Protein AF-A0A969F234-F1 (afdb_monomer_lite)

Sequence (218 aa):
MDAFNLRWPGGDATLHTDGVRCRITWRAQNGMGGAIENSDLAKRRVAGGLDFAPSLPDELRERGYAELAAEVERIAGTLPKPATVAQASSPARQIDAWLAQLSGDKTFEACGTRRALKWHQGKTWPESLSLKPPGKTGEHEWVVKVAGDTTRYFAAADFAGVCACLASLSEYSTPNFFDAFFDGAKAFRQKEVAAARDAWTEIRPGAEGQNPGSSPGR

Secondary structure (DSSP, 8-state):
-EEEE---TTEEEEEEESSS-EEEEEEETTS--EEE--HHHHHHHHHTTTTT-TTHHHHHHHTT-HHHHHHHHHHHHHS----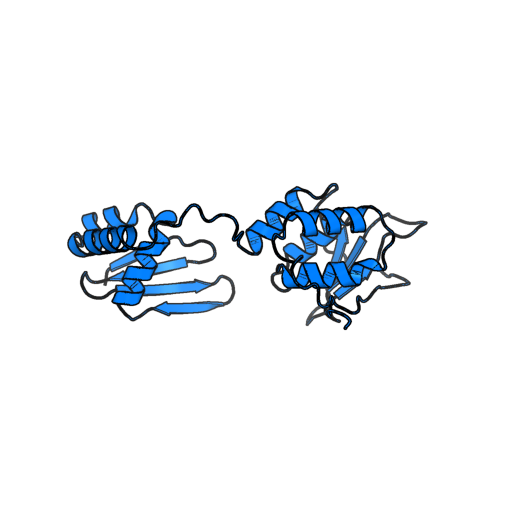---S---HHHHHHHHHHH--S----EEES----S--B--SSS-TTEEEEPPPSSS---EEEEE-SSS-EEEEESSHHHHHHHHHHSTTT-SHHHHHHHHHHHTT---HHHHHHHHHHHHT-TTS-----------

Structure (mmCIF, N/CA/C/O backbone):
data_AF-A0A969F234-F1
#
_entry.id   AF-A0A969F234-F1
#
loop_
_atom_site.group_PDB
_atom_site.id
_atom_site.type_symbol
_atom_site.label_atom_id
_atom_site.label_alt_id
_atom_site.label_comp_id
_atom_site.label_asym_id
_atom_site.label_entity_id
_atom_site.label_seq_id
_atom_site.pdbx_PDB_ins_code
_atom_site.Cartn_x
_atom_site.Cartn_y
_atom_site.Cartn_z
_atom_site.occupancy
_atom_site.B_iso_or_equiv
_atom_site.auth_seq_id
_atom_site.auth_comp_id
_atom_site.auth_asym_id
_atom_site.auth_atom_id
_atom_site.pdbx_PDB_model_num
ATOM 1 N N . MET A 1 1 ? -23.745 -14.853 24.844 1.00 78.88 1 MET A N 1
ATOM 2 C CA . MET A 1 1 ? -23.050 -13.634 24.399 1.00 78.88 1 MET A CA 1
ATOM 3 C C . MET A 1 1 ? -23.552 -13.331 23.012 1.00 78.88 1 MET A C 1
ATOM 5 O O . MET A 1 1 ? -23.436 -14.192 22.146 1.00 78.88 1 MET A O 1
ATOM 9 N N . ASP A 1 2 ? -24.149 -12.162 22.850 1.00 90.56 2 ASP A N 1
ATOM 10 C CA . ASP A 1 2 ? -24.568 -11.628 21.564 1.00 90.56 2 ASP A CA 1
ATOM 11 C C . ASP A 1 2 ? -23.348 -11.146 20.784 1.00 90.56 2 ASP A C 1
ATOM 13 O O . ASP A 1 2 ? -22.334 -10.762 21.372 1.00 90.56 2 ASP A O 1
ATOM 17 N N . ALA A 1 3 ? -23.451 -11.195 19.458 1.00 91.75 3 ALA A N 1
ATOM 18 C CA . ALA A 1 3 ? -22.381 -10.847 18.540 1.00 91.75 3 ALA A CA 1
ATOM 19 C C . ALA A 1 3 ? -22.792 -9.659 17.664 1.00 91.75 3 ALA A C 1
ATOM 21 O O . ALA A 1 3 ? -23.840 -9.693 17.021 1.00 91.75 3 ALA A O 1
ATOM 22 N N . PHE A 1 4 ? -21.934 -8.644 17.604 1.00 90.12 4 PHE A N 1
ATOM 23 C CA . PHE A 1 4 ? -22.131 -7.420 16.834 1.00 90.12 4 PHE A CA 1
ATOM 24 C C . PHE A 1 4 ? -20.978 -7.245 15.853 1.00 90.12 4 PHE A C 1
ATOM 26 O O . PHE A 1 4 ? -19.807 -7.351 16.230 1.00 90.12 4 PHE A O 1
ATOM 33 N N . ASN A 1 5 ? -21.292 -6.992 14.585 1.00 87.00 5 ASN A N 1
ATOM 34 C CA . ASN A 1 5 ? -20.273 -6.783 13.564 1.00 87.00 5 ASN A CA 1
ATOM 35 C C . ASN A 1 5 ? -19.758 -5.341 13.636 1.00 87.00 5 ASN A C 1
ATOM 37 O O . ASN A 1 5 ? -20.519 -4.394 13.471 1.00 87.00 5 ASN A O 1
ATOM 41 N N . LEU A 1 6 ? -18.454 -5.185 13.854 1.00 84.56 6 LEU A N 1
ATOM 42 C CA . LEU A 1 6 ? -17.804 -3.886 14.008 1.00 84.56 6 LEU A CA 1
ATOM 43 C C . LEU A 1 6 ? -17.375 -3.259 12.672 1.00 84.56 6 LEU A C 1
ATOM 45 O O . LEU A 1 6 ? -16.884 -2.134 12.675 1.00 84.56 6 LEU A O 1
ATOM 49 N N . ARG A 1 7 ? -17.527 -3.975 11.545 1.00 78.12 7 ARG A N 1
ATOM 50 C CA . ARG A 1 7 ? -17.268 -3.504 10.168 1.00 78.12 7 ARG A CA 1
ATOM 51 C C . ARG A 1 7 ? -15.951 -2.735 10.005 1.00 78.12 7 ARG A C 1
ATOM 53 O O . ARG A 1 7 ? -15.879 -1.728 9.302 1.00 78.12 7 ARG A O 1
ATOM 60 N N . TRP A 1 8 ? -14.898 -3.187 10.681 1.00 77.69 8 TRP A N 1
ATOM 61 C CA . TRP A 1 8 ? -13.608 -2.510 10.630 1.00 77.69 8 TRP A CA 1
ATOM 62 C C . TRP A 1 8 ? -12.975 -2.597 9.232 1.00 77.69 8 TRP A C 1
ATOM 64 O O . TRP A 1 8 ? -13.119 -3.605 8.538 1.00 77.69 8 TRP A O 1
ATOM 74 N N . PRO A 1 9 ? -12.237 -1.561 8.799 1.00 64.69 9 PRO A N 1
ATOM 75 C CA . PRO A 1 9 ? -11.550 -1.591 7.515 1.00 64.69 9 PRO A CA 1
ATOM 76 C C . PRO A 1 9 ? -10.477 -2.692 7.498 1.00 64.69 9 PRO A C 1
ATOM 78 O O . PRO A 1 9 ? -9.620 -2.745 8.379 1.00 64.69 9 PRO A O 1
ATOM 81 N N . GLY A 1 10 ? -10.506 -3.554 6.477 1.00 62.72 10 GLY A N 1
ATOM 82 C CA . GLY A 1 10 ? -9.480 -4.582 6.247 1.00 62.72 10 GLY A CA 1
ATOM 83 C C . GLY A 1 10 ? -9.685 -5.920 6.973 1.00 62.72 10 GLY A C 1
ATOM 84 O O . GLY A 1 10 ? -8.798 -6.774 6.915 1.00 62.72 10 GLY A O 1
ATOM 85 N N . GLY A 1 11 ? -10.827 -6.141 7.634 1.00 66.25 11 GLY A N 1
ATOM 86 C CA . GLY A 1 11 ? -11.151 -7.452 8.202 1.00 66.25 11 GLY A CA 1
ATOM 87 C C . GLY A 1 11 ? -12.495 -7.522 8.922 1.00 66.25 11 GLY A C 1
ATOM 88 O O . GLY A 1 11 ? -13.052 -6.511 9.342 1.00 66.25 11 GLY A O 1
ATOM 89 N N . ASP A 1 12 ? -12.990 -8.744 9.110 1.00 77.81 12 ASP A N 1
ATOM 90 C CA . ASP A 1 12 ? -14.210 -8.999 9.873 1.00 77.81 12 ASP A CA 1
ATOM 91 C C . ASP A 1 12 ? -13.885 -8.962 11.366 1.00 77.81 12 ASP A C 1
ATOM 93 O O . ASP A 1 12 ? -13.207 -9.856 11.882 1.00 77.81 12 ASP A O 1
ATOM 97 N N . ALA A 1 13 ? -14.346 -7.920 12.059 1.00 87.12 13 ALA A N 1
ATOM 98 C CA . ALA A 1 13 ? -14.244 -7.793 13.507 1.00 87.12 13 ALA A CA 1
ATOM 99 C C . ALA A 1 13 ? -15.625 -7.934 14.154 1.00 87.12 13 ALA A C 1
ATOM 101 O O . ALA A 1 13 ? -16.610 -7.356 13.697 1.00 87.12 13 ALA A O 1
ATOM 102 N N . THR A 1 14 ? -15.696 -8.694 15.240 1.00 91.69 14 THR A N 1
ATOM 103 C CA . THR A 1 14 ? -16.939 -9.006 15.946 1.00 91.69 14 THR A CA 1
ATOM 104 C C . THR A 1 14 ? -16.764 -8.750 17.433 1.00 91.69 14 THR A C 1
ATOM 106 O O . THR A 1 14 ? -15.845 -9.291 18.052 1.00 91.69 14 THR A O 1
ATOM 109 N N . LEU A 1 15 ? -17.650 -7.936 18.003 1.00 93.25 15 LEU A N 1
ATOM 110 C CA . LEU A 1 15 ? -17.816 -7.779 19.442 1.00 93.25 15 LEU A CA 1
ATOM 111 C C . LEU A 1 15 ? -18.749 -8.875 19.949 1.00 93.25 15 LEU A C 1
ATOM 113 O O . LEU A 1 15 ? -19.868 -8.992 19.472 1.00 93.25 15 LEU A O 1
ATOM 117 N N . HIS A 1 16 ? -18.305 -9.623 20.947 1.00 94.12 16 HIS A N 1
ATOM 118 C CA . HIS A 1 16 ? -19.101 -10.570 21.715 1.00 94.12 16 HIS A CA 1
ATOM 119 C C . HIS A 1 16 ? -19.354 -9.980 23.096 1.00 94.12 16 HIS A C 1
ATOM 121 O O . HIS A 1 16 ? -18.398 -9.604 23.783 1.00 94.12 16 HIS A O 1
ATOM 127 N N . THR A 1 17 ? -20.612 -9.897 23.517 1.00 94.25 17 THR A N 1
ATOM 128 C CA . THR A 1 17 ? -20.949 -9.363 24.839 1.00 94.25 17 THR A CA 1
ATOM 129 C C . THR A 1 17 ? -22.182 -10.004 25.463 1.00 94.25 17 THR A C 1
ATOM 131 O O . THR A 1 17 ? -23.043 -10.543 24.778 1.00 94.25 17 THR A O 1
ATOM 134 N N . ASP A 1 18 ? -22.247 -10.003 26.789 1.00 90.81 18 ASP A N 1
ATOM 135 C CA . ASP A 1 18 ? -23.441 -10.316 27.582 1.00 90.81 18 ASP A CA 1
ATOM 136 C C . ASP A 1 18 ? -23.947 -9.091 28.373 1.00 90.81 18 ASP A C 1
ATOM 138 O O . ASP A 1 18 ? -24.775 -9.232 29.268 1.00 90.81 18 ASP A O 1
ATOM 142 N N . GLY A 1 19 ? -23.439 -7.894 28.054 1.00 84.00 19 GLY A N 1
ATOM 143 C CA . GLY A 1 19 ? -23.696 -6.644 28.771 1.00 84.00 19 GLY A CA 1
ATOM 144 C C . GLY A 1 19 ? -22.642 -6.309 29.832 1.00 84.00 19 GLY A C 1
ATOM 145 O O . GLY A 1 19 ? -22.409 -5.134 30.100 1.00 84.00 19 GLY A O 1
ATOM 146 N N . VAL A 1 20 ? -21.938 -7.307 30.382 1.00 82.38 20 VAL A N 1
ATOM 147 C CA . VAL A 1 20 ? -20.913 -7.111 31.429 1.00 82.38 20 VAL A CA 1
ATOM 148 C C . VAL A 1 20 ? -19.514 -7.403 30.892 1.00 82.38 20 VAL A C 1
ATOM 150 O O . VAL A 1 20 ? -18.562 -6.639 31.092 1.00 82.38 20 VAL A O 1
ATOM 153 N N . ARG A 1 21 ? -19.380 -8.525 30.188 1.00 89.38 21 ARG A N 1
ATOM 154 C CA . ARG A 1 21 ? -18.145 -8.984 29.564 1.00 89.38 21 ARG A CA 1
ATOM 155 C C . ARG A 1 21 ? -18.148 -8.596 28.097 1.00 89.38 21 ARG A C 1
ATOM 157 O O . ARG A 1 21 ? -19.131 -8.807 27.393 1.00 89.38 21 ARG A O 1
ATOM 164 N N . CYS A 1 22 ? -17.022 -8.074 27.634 1.00 89.75 22 CYS A N 1
ATOM 165 C CA . CYS A 1 22 ? -16.793 -7.741 26.238 1.00 89.75 22 CYS A CA 1
ATOM 166 C C . CYS A 1 22 ? -15.566 -8.488 25.729 1.00 89.75 22 CYS A C 1
ATOM 168 O O . CYS A 1 22 ? -14.514 -8.495 26.366 1.00 89.75 22 CYS A O 1
ATOM 170 N N . ARG A 1 23 ? -15.691 -9.084 24.549 1.00 93.12 23 ARG A N 1
ATOM 171 C CA . ARG A 1 23 ? -14.584 -9.685 23.813 1.00 93.12 23 ARG A CA 1
ATOM 172 C C . ARG A 1 23 ? -14.655 -9.237 22.368 1.00 93.12 23 ARG A C 1
ATOM 174 O O . ARG A 1 23 ? -15.729 -9.246 21.786 1.00 93.12 23 ARG A O 1
ATOM 181 N N . ILE A 1 24 ? -13.523 -8.916 21.759 1.00 91.31 24 ILE A N 1
ATOM 182 C CA . ILE A 1 24 ? -13.452 -8.714 20.308 1.00 91.31 24 ILE A CA 1
ATOM 183 C C . ILE A 1 24 ? -12.701 -9.881 19.695 1.00 91.31 2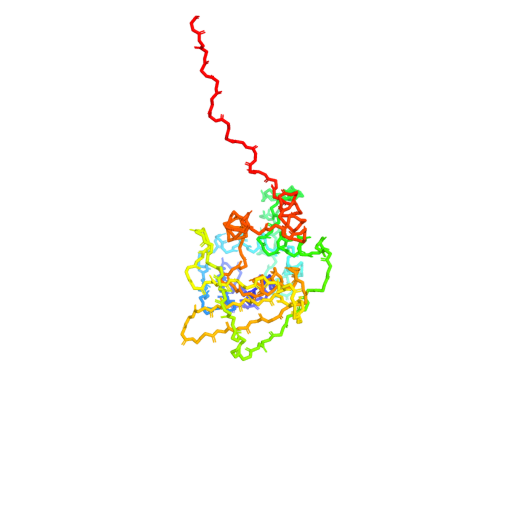4 ILE A C 1
ATOM 185 O O . ILE A 1 24 ? -11.666 -10.289 20.215 1.00 91.31 24 ILE A O 1
ATOM 189 N N . THR A 1 25 ? -13.194 -10.391 18.577 1.00 90.56 25 THR A N 1
ATOM 190 C CA . THR A 1 25 ? -12.467 -11.321 17.709 1.00 90.56 25 THR A CA 1
ATOM 191 C C . THR A 1 25 ? -12.399 -10.730 16.316 1.00 90.56 25 THR A C 1
ATOM 193 O O . THR A 1 25 ? -13.410 -10.215 15.844 1.00 90.56 25 THR A O 1
ATOM 196 N N . TRP A 1 26 ? -11.258 -10.822 15.640 1.00 88.06 26 TRP A N 1
ATOM 197 C CA . TRP A 1 26 ? -11.168 -10.421 14.238 1.00 88.06 26 TRP A CA 1
ATOM 198 C C . TRP A 1 26 ? -10.360 -11.405 13.407 1.00 88.06 26 TRP A C 1
ATOM 200 O O . TRP A 1 26 ? -9.488 -12.105 13.927 1.00 88.06 26 TRP A O 1
ATOM 210 N N . ARG A 1 27 ? -10.625 -11.423 12.100 1.00 76.38 27 ARG A N 1
ATOM 211 C CA . ARG A 1 27 ? -9.784 -12.093 11.105 1.00 76.38 27 ARG A CA 1
ATOM 212 C C . ARG A 1 27 ? -9.152 -11.052 10.190 1.00 76.38 27 ARG A C 1
ATOM 214 O O . ARG A 1 27 ? -9.860 -10.262 9.575 1.00 76.38 27 ARG A O 1
ATOM 221 N N . ALA A 1 28 ? -7.824 -11.057 10.098 1.00 64.00 28 ALA A N 1
ATOM 222 C CA . ALA A 1 28 ? -7.130 -10.328 9.042 1.00 64.00 28 ALA A CA 1
ATOM 223 C C . ALA A 1 28 ? -7.241 -11.104 7.719 1.00 64.00 28 ALA A C 1
ATOM 225 O O . ALA A 1 28 ? -7.233 -12.338 7.735 1.00 64.00 28 ALA A O 1
ATOM 226 N N . GLN A 1 29 ? -7.281 -10.398 6.583 1.00 58.03 29 GLN A N 1
ATOM 227 C CA . GLN A 1 29 ? -7.351 -11.003 5.239 1.00 58.03 29 GLN A CA 1
ATOM 228 C C . GLN A 1 29 ? -6.257 -12.058 4.966 1.00 58.03 29 GLN A C 1
ATOM 230 O O . GLN A 1 29 ? -6.494 -12.978 4.192 1.00 58.03 29 GLN A O 1
ATOM 235 N N . ASN A 1 30 ? -5.112 -11.990 5.659 1.00 61.44 30 ASN A N 1
ATOM 236 C CA . ASN A 1 30 ? -3.966 -12.891 5.473 1.00 61.44 30 ASN A CA 1
ATOM 237 C C . ASN A 1 30 ? -3.756 -13.894 6.629 1.00 61.44 30 ASN A C 1
ATOM 239 O O . ASN A 1 30 ? -2.634 -14.290 6.929 1.00 61.44 30 ASN A O 1
ATOM 243 N N . GLY A 1 31 ? -4.828 -14.313 7.306 1.00 58.75 31 GLY A N 1
ATOM 244 C CA . GLY A 1 31 ? -4.825 -15.542 8.114 1.00 58.75 31 GLY A CA 1
ATOM 245 C C . GLY A 1 31 ? -4.434 -15.413 9.591 1.00 58.75 31 GLY A C 1
ATOM 246 O O . GLY A 1 31 ? -4.828 -16.275 10.375 1.00 58.75 31 GLY A O 1
ATOM 247 N N . MET A 1 32 ? -3.772 -14.334 10.028 1.00 57.22 32 MET A N 1
ATOM 248 C CA . MET A 1 32 ? -3.588 -14.064 11.465 1.00 57.22 32 MET A CA 1
ATOM 249 C C . MET A 1 32 ? -4.674 -13.129 12.000 1.00 57.22 32 MET A C 1
ATOM 251 O O . MET A 1 32 ? -4.591 -11.905 11.919 1.00 57.22 32 MET A O 1
ATOM 255 N N . GLY A 1 33 ? -5.728 -13.744 12.533 1.00 72.81 33 GLY A N 1
ATOM 256 C CA . GLY A 1 33 ? -6.703 -13.081 13.392 1.00 72.81 33 GLY A CA 1
ATOM 257 C C . GLY A 1 33 ? -6.193 -12.908 14.822 1.00 72.81 33 GLY A C 1
ATOM 258 O O . GLY A 1 33 ? -5.173 -13.474 15.210 1.00 72.81 33 GLY A O 1
ATOM 259 N N . GLY A 1 34 ? -6.926 -12.140 15.619 1.00 83.56 34 GLY A N 1
ATOM 260 C CA . GLY A 1 34 ? -6.630 -11.956 17.035 1.00 83.56 34 GLY A CA 1
ATOM 261 C C . GLY A 1 34 ? -7.895 -11.838 17.871 1.00 83.56 34 GLY A C 1
ATOM 262 O O . GLY A 1 34 ? -9.014 -11.789 17.349 1.00 83.56 34 GLY A O 1
ATOM 263 N N . ALA A 1 35 ? -7.710 -11.816 19.188 1.00 88.75 35 ALA A N 1
ATOM 264 C CA . ALA A 1 35 ? -8.786 -11.594 20.134 1.00 88.75 35 ALA A CA 1
ATOM 265 C C . ALA A 1 35 ? -8.349 -10.636 21.246 1.00 88.75 35 ALA A C 1
ATOM 267 O O . ALA A 1 35 ? -7.220 -10.699 21.727 1.00 88.75 35 ALA A O 1
ATOM 268 N N . ILE A 1 36 ? -9.264 -9.767 21.668 1.00 87.88 36 ILE A N 1
ATOM 269 C CA . ILE A 1 36 ? -9.150 -8.997 22.907 1.00 87.88 36 ILE A CA 1
ATOM 270 C C . ILE A 1 36 ? -10.179 -9.583 23.863 1.00 87.88 36 ILE A C 1
ATOM 272 O O . ILE A 1 36 ? -11.375 -9.399 23.660 1.00 87.88 36 ILE A O 1
ATOM 276 N N . GLU A 1 37 ? -9.717 -10.305 24.879 1.00 88.56 37 GLU A N 1
ATOM 277 C CA . GLU A 1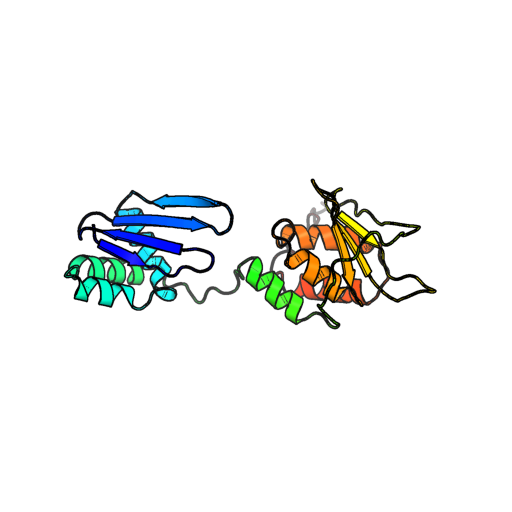 37 ? -10.581 -10.957 25.877 1.00 88.56 37 GLU A CA 1
ATOM 278 C C . GLU A 1 37 ? -10.739 -10.129 27.160 1.00 88.56 37 GLU A C 1
ATOM 280 O O . GLU A 1 37 ? -11.603 -10.407 27.988 1.00 88.56 37 GLU A O 1
ATOM 285 N N . ASN A 1 38 ? -9.926 -9.082 27.321 1.00 90.50 38 ASN A N 1
ATOM 286 C CA . ASN A 1 38 ? -10.068 -8.130 28.412 1.00 90.50 38 ASN A CA 1
ATOM 287 C C . ASN A 1 38 ? -11.234 -7.173 28.113 1.00 90.50 38 ASN A C 1
ATOM 289 O O . ASN A 1 38 ? -11.183 -6.425 27.135 1.00 90.50 38 ASN A O 1
ATOM 293 N N . SER A 1 39 ? -12.254 -7.191 28.977 1.00 88.50 39 SER A N 1
ATOM 294 C CA . SER A 1 39 ? -13.492 -6.418 28.804 1.00 88.50 39 SER A CA 1
ATOM 295 C C . SER A 1 39 ? -13.239 -4.918 28.647 1.00 88.50 39 SER A C 1
ATOM 297 O O . SER A 1 39 ? -13.792 -4.290 27.747 1.00 88.50 39 SER A O 1
ATOM 299 N N . ASP A 1 40 ? -12.342 -4.347 29.451 1.00 87.12 40 ASP A N 1
ATOM 300 C CA . ASP A 1 40 ? -12.055 -2.910 29.423 1.00 87.12 40 ASP A CA 1
ATOM 301 C C . ASP A 1 40 ? -11.300 -2.508 28.154 1.00 87.12 40 ASP A C 1
ATOM 303 O O . ASP A 1 40 ? -11.612 -1.490 27.529 1.00 87.12 40 ASP A O 1
ATOM 307 N N . LEU A 1 41 ? -10.338 -3.330 27.723 1.00 85.06 41 LEU A N 1
ATOM 308 C CA . LEU A 1 41 ? -9.642 -3.128 26.451 1.00 85.06 41 LEU A CA 1
ATOM 309 C C . LEU A 1 41 ? -10.593 -3.293 25.262 1.00 85.06 41 LEU A C 1
ATOM 311 O O . LEU A 1 41 ? -10.513 -2.513 24.314 1.00 85.06 41 LEU A O 1
ATOM 315 N N . ALA A 1 42 ? -11.518 -4.254 25.318 1.00 88.12 42 ALA A N 1
ATOM 316 C CA . ALA A 1 42 ? -12.537 -4.447 24.294 1.00 88.12 42 ALA A CA 1
ATOM 317 C C . ALA A 1 42 ? -13.466 -3.226 24.205 1.00 88.12 42 ALA A C 1
ATOM 319 O O . ALA A 1 42 ? -13.636 -2.673 23.121 1.00 88.12 42 ALA A O 1
ATOM 320 N N . LYS A 1 43 ? -13.988 -2.730 25.334 1.00 90.38 43 LYS A N 1
ATOM 321 C CA . LYS A 1 43 ? -14.835 -1.524 25.381 1.00 90.38 43 LYS A CA 1
ATOM 322 C C . LYS A 1 43 ? -14.109 -0.291 24.839 1.00 90.38 43 LYS A C 1
ATOM 324 O O . LYS A 1 43 ? -14.658 0.416 23.999 1.00 90.38 43 LYS A O 1
ATOM 329 N N . ARG A 1 44 ? -12.849 -0.067 25.239 1.00 87.38 44 ARG A N 1
ATOM 330 C CA . ARG A 1 44 ? -12.022 1.034 24.704 1.00 87.38 44 ARG A CA 1
ATOM 331 C C . ARG A 1 44 ? -11.789 0.912 23.204 1.00 87.38 44 ARG A C 1
ATOM 333 O O . ARG A 1 44 ? -11.852 1.911 22.490 1.00 87.38 44 ARG A O 1
ATOM 340 N N . ARG A 1 45 ? -11.529 -0.301 22.715 1.00 86.75 45 ARG A N 1
ATOM 341 C CA . ARG A 1 45 ? -11.285 -0.541 21.292 1.00 86.75 45 ARG A CA 1
ATOM 342 C C . ARG A 1 45 ? -12.549 -0.363 20.449 1.00 86.75 45 ARG A C 1
ATOM 344 O O . ARG A 1 45 ? -12.443 0.194 19.361 1.00 86.75 45 ARG A O 1
ATOM 351 N N . VAL A 1 46 ? -13.707 -0.793 20.953 1.00 89.56 46 VAL A N 1
ATOM 352 C CA . VAL A 1 46 ? -15.025 -0.538 20.349 1.00 89.56 46 VAL A CA 1
ATOM 353 C C . VAL A 1 46 ? -15.316 0.959 20.301 1.00 89.56 46 VAL A C 1
ATOM 355 O O . VAL A 1 46 ? -15.643 1.472 19.236 1.00 89.56 46 VAL A O 1
ATOM 358 N N . ALA A 1 47 ? -15.125 1.670 21.415 1.00 88.56 47 ALA A N 1
ATOM 359 C CA . ALA A 1 47 ? -15.342 3.113 21.496 1.00 88.56 47 ALA A CA 1
ATOM 360 C C . ALA A 1 47 ? -14.477 3.893 20.489 1.00 88.56 47 ALA A C 1
ATOM 362 O O . ALA A 1 47 ? -14.974 4.780 19.804 1.00 88.56 47 ALA A O 1
ATOM 363 N N . GLY A 1 48 ? -13.205 3.512 20.326 1.00 82.75 48 GLY A N 1
ATOM 364 C CA . GLY A 1 48 ? -12.320 4.090 19.306 1.00 82.75 48 GLY A CA 1
ATOM 365 C C . GLY A 1 48 ? -12.610 3.642 17.866 1.00 82.75 48 GLY A C 1
ATOM 366 O O . GLY A 1 48 ? -11.924 4.080 16.949 1.00 82.75 48 GLY A O 1
ATOM 367 N N . GLY A 1 49 ? -13.565 2.732 17.659 1.00 82.25 49 GLY A N 1
ATOM 368 C CA . GLY A 1 49 ? -13.968 2.212 16.352 1.00 82.25 49 GLY A CA 1
ATOM 369 C C . GLY A 1 49 ? -15.380 2.616 15.923 1.00 82.25 49 GLY A C 1
ATOM 370 O O . GLY A 1 49 ? -15.822 2.150 14.875 1.00 82.25 49 GLY A O 1
ATOM 371 N N . LEU A 1 50 ? -16.082 3.455 16.696 1.00 84.62 50 LEU A N 1
ATOM 372 C CA . LEU A 1 50 ? -17.454 3.881 16.385 1.00 84.62 50 LEU A CA 1
ATOM 373 C C . LEU A 1 50 ? -17.566 4.624 15.047 1.00 84.62 50 LEU A C 1
ATOM 375 O O . LEU A 1 50 ? -18.593 4.511 14.393 1.00 84.62 50 LEU A O 1
ATOM 379 N N . ASP A 1 51 ? -16.502 5.283 14.580 1.00 78.81 51 ASP A N 1
ATOM 380 C CA . ASP A 1 51 ? -16.474 5.911 13.249 1.00 78.81 51 ASP A CA 1
ATOM 381 C C . ASP A 1 51 ? -16.695 4.898 12.107 1.00 78.81 51 ASP A C 1
ATOM 383 O O . ASP A 1 51 ? -17.177 5.257 11.034 1.00 78.81 51 ASP A O 1
ATOM 387 N N . PHE A 1 52 ? -16.359 3.622 12.329 1.00 78.19 52 PHE A N 1
ATOM 388 C CA . PHE A 1 52 ? -16.559 2.534 11.363 1.00 78.19 52 PHE A CA 1
ATOM 389 C C . PHE A 1 52 ? -17.874 1.772 11.584 1.00 78.19 52 PHE A C 1
ATOM 391 O O . PHE A 1 52 ? -18.390 1.152 10.654 1.00 78.19 52 PHE A O 1
ATOM 398 N N . ALA A 1 53 ? -18.427 1.833 12.797 1.00 84.06 53 ALA A N 1
ATOM 399 C CA . ALA A 1 53 ? -19.683 1.194 13.180 1.00 84.06 53 ALA A CA 1
ATOM 400 C C . ALA A 1 53 ? -20.587 2.177 13.946 1.00 84.06 53 ALA A C 1
ATOM 402 O O . ALA A 1 53 ? -20.844 1.977 15.136 1.00 84.06 53 ALA A O 1
ATOM 403 N N . PRO A 1 54 ? -21.079 3.243 13.284 1.00 83.94 54 PRO A N 1
ATOM 404 C CA . PRO A 1 54 ? -21.832 4.299 13.958 1.00 83.94 54 PRO A CA 1
ATOM 405 C C . PRO A 1 54 ? -23.185 3.818 14.496 1.00 83.94 54 PRO A C 1
ATOM 407 O O . PRO A 1 54 ? -23.698 4.405 15.440 1.00 83.94 54 PRO A O 1
ATOM 410 N N . SER A 1 55 ? -23.743 2.738 13.937 1.00 88.12 55 SER A N 1
ATOM 411 C CA . SER A 1 55 ? -24.997 2.124 14.390 1.00 88.12 55 SER A CA 1
ATOM 412 C C . SER A 1 55 ? -24.847 1.255 15.640 1.00 88.12 55 SER A C 1
ATOM 414 O O . SER A 1 55 ? -25.847 0.875 16.240 1.00 88.12 55 SER A O 1
ATOM 416 N N . LEU A 1 56 ? -23.619 0.934 16.062 1.00 90.38 56 LEU A N 1
ATOM 417 C CA . LEU A 1 56 ? -23.387 -0.027 17.139 1.00 90.38 56 LEU A CA 1
ATOM 418 C C . LEU A 1 56 ? -24.049 0.356 18.479 1.00 90.38 56 LEU A C 1
ATOM 420 O O . LEU A 1 56 ? -24.607 -0.538 19.114 1.00 90.38 56 LEU A O 1
ATOM 424 N N . PRO A 1 57 ? -24.022 1.621 18.949 1.00 92.12 57 PRO A N 1
ATOM 425 C CA . PRO A 1 57 ? -24.700 1.987 20.193 1.00 92.12 57 PRO A CA 1
ATOM 426 C C . PRO A 1 57 ? -26.213 1.750 20.131 1.00 92.12 57 PRO A C 1
ATOM 428 O O . PRO A 1 57 ? -26.799 1.297 21.113 1.00 92.12 57 PRO A O 1
ATOM 431 N N . ASP A 1 58 ? -26.834 1.995 18.978 1.00 90.38 58 ASP A N 1
ATOM 432 C CA . ASP A 1 58 ? -28.264 1.758 18.776 1.00 90.38 58 ASP A CA 1
ATOM 433 C C . ASP A 1 58 ? -28.573 0.261 18.711 1.00 90.38 58 ASP A C 1
ATOM 435 O O . ASP A 1 58 ? -29.465 -0.206 19.415 1.00 90.38 58 ASP A O 1
ATOM 439 N N . GLU A 1 59 ? -27.759 -0.522 17.999 1.00 92.06 59 GLU A N 1
ATOM 440 C CA . GLU A 1 59 ? -27.870 -1.987 17.973 1.00 92.06 59 GLU A CA 1
ATOM 441 C C . GLU A 1 59 ? -27.737 -2.597 19.381 1.00 92.06 59 GLU A C 1
ATOM 443 O O . GLU A 1 59 ? -28.478 -3.510 19.750 1.00 92.06 59 GLU A O 1
ATOM 448 N N . LEU A 1 60 ? -26.821 -2.079 20.207 1.00 92.62 60 LEU A N 1
ATOM 449 C CA . LEU A 1 60 ? -26.669 -2.505 21.600 1.00 92.62 60 LEU A CA 1
ATOM 450 C C . LEU A 1 60 ? -27.922 -2.188 22.427 1.00 92.62 60 LEU A C 1
ATOM 452 O O . LEU A 1 60 ? -28.362 -3.032 23.208 1.00 92.62 60 LEU A O 1
ATOM 456 N N . ARG A 1 61 ? -28.523 -1.005 22.250 1.00 94.38 61 ARG A N 1
ATOM 457 C CA . ARG A 1 61 ? -29.772 -0.625 22.936 1.00 94.38 61 ARG A CA 1
ATOM 458 C C . ARG A 1 61 ? -30.944 -1.497 22.513 1.00 94.38 61 ARG A C 1
ATOM 460 O O . ARG A 1 61 ? -31.670 -1.975 23.381 1.00 94.38 61 ARG A O 1
ATOM 467 N N . GLU A 1 62 ? -31.100 -1.744 21.215 1.00 93.25 62 GLU A N 1
ATOM 468 C CA . GLU A 1 62 ? -32.140 -2.624 20.667 1.00 93.25 62 GLU A CA 1
ATOM 469 C C . GLU A 1 62 ? -32.035 -4.051 21.220 1.00 93.25 62 GLU A C 1
ATOM 471 O O . GLU A 1 62 ? -33.043 -4.734 21.395 1.00 93.25 62 GLU A O 1
ATOM 476 N N . ARG A 1 63 ? -30.817 -4.488 21.560 1.00 91.44 63 ARG A N 1
ATOM 477 C CA . ARG A 1 63 ? -30.539 -5.783 22.198 1.00 91.44 63 ARG A CA 1
ATOM 478 C C . ARG A 1 63 ? -30.603 -5.772 23.727 1.00 91.44 63 ARG A C 1
ATOM 480 O O . ARG A 1 63 ? -30.327 -6.792 24.351 1.00 91.44 63 ARG A O 1
ATOM 487 N N . GLY A 1 64 ? -30.997 -4.658 24.344 1.00 93.81 64 GLY A N 1
ATOM 488 C CA . GLY A 1 64 ? -31.157 -4.540 25.796 1.00 93.81 64 GLY A CA 1
ATOM 489 C C . GLY A 1 64 ? -29.876 -4.187 26.560 1.00 93.81 64 GLY A C 1
ATOM 490 O O . GLY A 1 64 ? -29.884 -4.173 27.788 1.00 93.81 64 GLY A O 1
ATOM 491 N N . TYR A 1 65 ? -28.786 -3.843 25.871 1.00 94.38 65 TYR A N 1
ATOM 492 C CA . TYR A 1 65 ? -27.494 -3.478 26.463 1.00 94.38 65 TYR A CA 1
ATOM 493 C C . TYR A 1 65 ? -27.310 -1.957 26.577 1.00 94.38 65 TYR A C 1
ATOM 495 O O . TYR A 1 65 ? -26.263 -1.411 26.225 1.00 94.38 65 TYR A O 1
ATOM 503 N N . ALA A 1 66 ? -28.330 -1.254 27.075 1.00 91.06 66 ALA A N 1
ATOM 504 C CA . ALA A 1 66 ? -28.338 0.209 27.152 1.00 91.06 66 ALA A CA 1
ATOM 505 C C . ALA A 1 66 ? -27.192 0.782 28.010 1.00 91.06 66 ALA A C 1
ATOM 507 O O . ALA A 1 66 ? -26.595 1.793 27.643 1.00 91.06 66 ALA A O 1
ATOM 508 N N . GLU A 1 67 ? -26.842 0.120 29.118 1.00 91.06 67 GLU A N 1
ATOM 509 C CA . GLU A 1 67 ? -25.727 0.539 29.980 1.00 91.06 67 GLU A CA 1
ATOM 510 C C . GLU A 1 67 ? -24.373 0.403 29.279 1.00 91.06 67 GLU A C 1
ATOM 512 O O . GLU A 1 67 ? -23.534 1.301 29.361 1.00 91.06 67 GLU A O 1
ATOM 517 N N . LEU A 1 68 ? -24.176 -0.687 28.532 1.00 91.38 68 LEU A N 1
ATOM 518 C CA . LEU A 1 68 ? -22.967 -0.902 27.744 1.00 91.38 68 LEU A CA 1
ATOM 519 C C . LEU A 1 68 ? -22.857 0.119 26.606 1.00 91.38 68 LEU A C 1
ATOM 521 O O . LEU A 1 68 ? -21.770 0.640 26.367 1.00 91.38 68 LEU A O 1
ATOM 525 N N . ALA A 1 69 ? -23.968 0.433 25.934 1.00 92.69 69 ALA A N 1
ATOM 526 C CA . ALA A 1 69 ? -24.011 1.475 24.911 1.00 92.69 69 ALA A CA 1
ATOM 527 C C . ALA A 1 69 ? -23.596 2.838 25.493 1.00 92.69 69 ALA A C 1
ATOM 529 O O . ALA A 1 69 ? -22.686 3.481 24.968 1.00 92.69 69 ALA A O 1
ATOM 530 N N . ALA A 1 70 ? -24.184 3.228 26.628 1.00 90.56 70 ALA A N 1
ATOM 531 C CA . ALA A 1 70 ? -23.846 4.471 27.318 1.00 90.56 70 ALA A CA 1
ATOM 532 C C . ALA A 1 70 ? -22.381 4.498 27.791 1.00 90.56 70 ALA A C 1
ATOM 534 O O . ALA A 1 70 ? -21.715 5.530 27.727 1.00 90.56 70 ALA A O 1
ATOM 535 N N . GLU A 1 71 ? -21.847 3.365 28.253 1.00 90.50 71 GLU A N 1
ATOM 536 C CA . GLU A 1 71 ? -20.438 3.240 28.620 1.00 90.50 71 GLU A CA 1
ATOM 537 C C . GLU A 1 71 ? -19.505 3.392 27.413 1.00 90.50 71 GLU A C 1
ATOM 539 O O . GLU A 1 71 ? -18.519 4.123 27.502 1.00 90.50 71 GLU A O 1
ATOM 544 N N . VAL A 1 72 ? -19.816 2.757 26.285 1.00 90.56 72 VAL A N 1
ATOM 545 C CA . VAL A 1 72 ? -19.040 2.874 25.044 1.00 90.56 72 VAL A CA 1
ATOM 546 C C . VAL A 1 72 ? -19.032 4.318 24.532 1.00 90.56 72 VAL A C 1
ATOM 548 O O . VAL A 1 72 ? -17.966 4.831 24.196 1.00 90.56 72 VAL A O 1
ATOM 551 N N . GLU A 1 73 ? -20.174 5.005 24.541 1.00 90.44 73 GLU A N 1
ATOM 552 C CA . GLU A 1 73 ? -20.278 6.420 24.155 1.00 90.44 73 GLU A CA 1
ATOM 553 C C . GLU A 1 73 ? -19.538 7.346 25.122 1.00 90.44 73 GLU A C 1
ATOM 555 O O . GLU A 1 73 ? -18.818 8.251 24.697 1.00 90.44 73 GLU A O 1
ATOM 560 N N . ARG A 1 74 ? -19.653 7.099 26.432 1.00 90.44 74 ARG A N 1
ATOM 561 C CA . ARG A 1 74 ? -18.898 7.836 27.451 1.00 90.44 74 ARG A CA 1
ATOM 562 C C . ARG A 1 74 ? -17.400 7.665 27.238 1.00 90.44 74 ARG A C 1
ATOM 564 O O . ARG A 1 74 ? -16.670 8.652 27.264 1.00 90.44 74 ARG A O 1
ATOM 571 N N . ILE A 1 75 ? -16.935 6.436 27.002 1.00 88.81 75 ILE A N 1
ATOM 572 C CA . ILE A 1 75 ? -15.529 6.179 26.684 1.00 88.81 75 ILE A CA 1
ATOM 573 C C . ILE A 1 75 ? -15.155 6.939 25.412 1.00 88.81 75 ILE A C 1
ATOM 575 O O . ILE A 1 75 ? -14.160 7.655 25.441 1.00 88.81 75 ILE A O 1
ATOM 579 N N . ALA A 1 76 ? -15.961 6.880 24.350 1.00 86.00 76 ALA A N 1
ATOM 580 C CA . ALA A 1 76 ? -15.704 7.598 23.101 1.00 86.00 76 ALA A CA 1
ATOM 581 C C . ALA A 1 76 ? -15.588 9.121 23.294 1.00 86.00 76 ALA A C 1
ATOM 583 O O . ALA A 1 76 ? -14.720 9.745 22.691 1.00 86.00 76 ALA A O 1
ATOM 584 N N . GLY A 1 77 ? -16.394 9.711 24.182 1.00 82.62 77 GLY A N 1
ATOM 585 C CA . GLY A 1 77 ? -16.308 11.130 24.542 1.00 82.62 77 GLY A CA 1
ATOM 586 C C . GLY A 1 77 ? -15.089 11.504 25.398 1.00 82.62 77 GLY A C 1
ATOM 587 O O . GLY A 1 77 ? -14.708 12.672 25.427 1.00 82.62 77 GLY A O 1
ATOM 588 N N . THR A 1 78 ? -14.480 10.535 26.092 1.00 79.88 78 THR A N 1
ATOM 589 C CA . THR A 1 78 ? -13.267 10.725 26.922 1.00 79.88 78 THR A CA 1
ATOM 590 C C . THR A 1 78 ? -11.976 10.316 26.230 1.00 79.88 78 THR A C 1
ATOM 592 O O . THR A 1 78 ? -10.897 10.768 26.619 1.00 79.88 78 THR A O 1
ATOM 595 N N . LEU A 1 79 ? -12.065 9.455 25.214 1.00 70.12 79 LEU A N 1
ATOM 596 C CA . LEU A 1 79 ? -10.969 9.268 24.288 1.00 70.12 79 LEU A CA 1
ATOM 597 C C . LEU A 1 79 ? -10.687 10.642 23.688 1.00 70.12 79 LEU A C 1
ATOM 599 O O . LEU A 1 79 ? -11.636 11.395 23.451 1.00 70.12 79 LEU A O 1
ATOM 603 N N . PRO A 1 80 ? -9.413 11.008 23.470 1.00 53.16 80 PRO A N 1
ATOM 604 C CA . PRO A 1 80 ? -9.126 12.173 22.663 1.00 53.16 80 PRO A CA 1
ATOM 605 C C . PRO A 1 80 ? -9.920 11.986 21.376 1.00 53.16 80 PRO A C 1
ATOM 607 O O . PRO A 1 80 ? -9.613 11.088 20.588 1.00 53.16 80 PRO A O 1
ATOM 610 N N . LYS A 1 81 ? -10.993 12.786 21.228 1.00 47.69 81 LYS A N 1
ATOM 611 C CA . LYS A 1 81 ? -11.728 12.965 19.978 1.00 47.69 81 LYS A CA 1
ATOM 612 C C . LYS A 1 81 ? -10.614 13.044 18.962 1.00 47.69 81 LYS A C 1
ATOM 614 O O . LYS A 1 81 ? -9.741 13.876 19.232 1.00 47.69 81 LYS A O 1
ATOM 619 N N . PRO A 1 82 ? -10.521 12.151 17.961 1.00 43.69 82 PRO A N 1
ATOM 620 C CA . PRO A 1 82 ? -9.380 12.164 17.072 1.00 43.69 82 PRO A CA 1
ATOM 621 C C . PRO A 1 82 ? -9.345 13.583 16.534 1.00 43.69 82 PRO A C 1
ATOM 623 O O . PRO A 1 82 ? -10.211 13.967 15.751 1.00 43.69 82 PRO A O 1
ATOM 626 N N . ALA A 1 83 ? -8.446 14.405 17.091 1.00 38.88 83 ALA A N 1
ATOM 627 C CA . ALA A 1 83 ? -8.175 15.736 16.615 1.00 38.88 83 ALA A CA 1
ATOM 628 C C . ALA A 1 83 ? -7.906 15.437 15.172 1.00 38.88 83 ALA A C 1
ATOM 630 O O . ALA A 1 83 ? -7.000 14.625 14.965 1.00 38.88 83 ALA A O 1
ATOM 631 N N . THR A 1 84 ? -8.804 15.906 14.287 1.00 40.81 84 THR A N 1
ATOM 632 C CA . THR A 1 84 ? -8.825 15.654 12.848 1.00 40.81 84 THR A CA 1
ATOM 633 C C . THR A 1 84 ? -7.467 15.136 12.494 1.00 40.81 84 THR A C 1
ATOM 635 O O . THR A 1 84 ? -6.558 15.959 12.574 1.00 40.81 84 THR A O 1
ATOM 638 N N . VAL A 1 85 ? -7.292 13.805 12.382 1.00 41.44 85 VAL A N 1
ATOM 639 C CA . VAL A 1 85 ? -5.942 13.231 12.353 1.00 41.44 85 VAL A CA 1
ATOM 640 C C . VAL A 1 85 ? -5.299 13.877 11.150 1.00 41.44 85 VAL A C 1
ATOM 642 O O . VAL A 1 85 ? -5.559 13.495 10.011 1.00 41.44 85 VAL A O 1
ATOM 645 N N . ALA A 1 86 ? -4.545 14.937 11.401 1.00 39.19 86 ALA A N 1
ATOM 646 C CA . ALA A 1 86 ? -3.734 15.576 10.421 1.00 39.19 86 ALA A CA 1
ATOM 647 C C . ALA A 1 86 ? -2.715 14.488 10.156 1.00 39.19 86 ALA A C 1
ATOM 649 O O . ALA A 1 86 ? -1.932 14.138 11.035 1.00 39.19 86 ALA A O 1
ATOM 650 N N . GLN A 1 87 ? -2.837 13.871 8.985 1.00 42.00 87 GLN A N 1
ATOM 651 C CA . GLN A 1 87 ? -1.727 13.181 8.354 1.00 42.00 87 GLN A CA 1
ATOM 652 C C . GLN A 1 87 ? -1.037 12.149 9.254 1.00 42.00 87 GLN A C 1
ATOM 654 O O . GLN A 1 87 ? 0.145 12.229 9.557 1.00 42.00 87 GLN A O 1
ATOM 659 N N . ALA A 1 88 ? -1.754 11.083 9.569 1.00 40.34 88 ALA A N 1
ATOM 660 C CA . ALA A 1 88 ? -1.143 9.773 9.429 1.00 40.34 88 ALA A CA 1
ATOM 661 C C . ALA A 1 88 ? -2.016 9.021 8.435 1.00 40.34 88 ALA A C 1
ATOM 663 O O . ALA A 1 88 ? -2.852 8.194 8.793 1.00 40.34 88 ALA A O 1
ATOM 664 N N . SER A 1 89 ? -1.895 9.403 7.163 1.00 51.62 89 SER A N 1
ATOM 665 C CA . SER A 1 89 ? -2.256 8.533 6.049 1.00 51.62 89 SER A CA 1
ATOM 666 C C . SER A 1 89 ? -1.812 7.128 6.420 1.00 51.62 89 SER A C 1
ATOM 668 O O . SER A 1 89 ? -0.617 6.898 6.622 1.00 51.62 89 SER A O 1
ATOM 670 N N . SER A 1 90 ? -2.766 6.206 6.574 1.00 68.38 90 SER A N 1
ATOM 671 C CA . SER A 1 90 ? -2.401 4.800 6.657 1.00 68.38 90 SER A CA 1
ATOM 672 C C . SER A 1 90 ? -1.434 4.520 5.500 1.00 68.38 90 SER A C 1
ATOM 674 O O . SER A 1 90 ? -1.628 5.097 4.427 1.00 68.38 90 SER A O 1
ATOM 676 N N . PRO A 1 91 ? -0.397 3.690 5.689 1.00 71.19 91 PRO A N 1
ATOM 677 C CA . PRO A 1 91 ? 0.545 3.330 4.630 1.00 71.19 91 PRO A CA 1
ATOM 678 C C . PRO A 1 91 ? -0.123 3.125 3.259 1.00 71.19 91 PRO A C 1
ATOM 680 O O . PRO A 1 91 ? 0.339 3.663 2.260 1.00 71.19 91 PRO A O 1
ATOM 683 N N . ALA A 1 92 ? -1.288 2.465 3.252 1.00 74.25 92 ALA A N 1
ATOM 684 C CA . ALA A 1 92 ? -2.154 2.311 2.086 1.00 74.25 92 ALA A CA 1
ATOM 685 C C . ALA A 1 92 ? -2.672 3.644 1.512 1.00 74.25 92 ALA A C 1
ATOM 687 O O . ALA A 1 92 ? -2.405 3.936 0.357 1.00 74.25 92 ALA A O 1
ATOM 688 N N . ARG A 1 93 ? -3.323 4.510 2.306 1.00 76.81 93 ARG A N 1
ATOM 689 C CA . ARG A 1 93 ? -3.810 5.826 1.836 1.00 76.81 93 ARG A CA 1
ATOM 690 C C . ARG A 1 93 ? -2.693 6.735 1.324 1.00 76.81 93 ARG A C 1
ATOM 692 O O . ARG A 1 93 ? -2.931 7.568 0.460 1.00 76.81 93 ARG A O 1
ATOM 699 N N . GLN A 1 94 ? -1.500 6.604 1.895 1.00 82.50 94 GLN A N 1
ATOM 700 C CA . GLN A 1 94 ? -0.301 7.348 1.516 1.00 82.50 94 GLN A CA 1
ATOM 701 C C . GLN A 1 94 ? 0.158 6.937 0.111 1.00 82.50 94 GLN A C 1
ATOM 703 O O . GLN A 1 94 ? 0.372 7.784 -0.752 1.00 82.50 94 GLN A O 1
ATOM 708 N N . ILE A 1 95 ? 0.218 5.626 -0.127 1.00 87.50 95 ILE A N 1
ATOM 709 C CA . ILE A 1 95 ? 0.531 5.040 -1.429 1.00 87.50 95 ILE A CA 1
ATOM 710 C C . ILE A 1 95 ? -0.582 5.343 -2.439 1.00 87.50 95 ILE A C 1
ATOM 712 O O . ILE A 1 95 ? -0.272 5.757 -3.547 1.00 87.50 95 ILE A O 1
ATOM 716 N N . ASP A 1 96 ? -1.858 5.231 -2.066 1.00 86.50 96 ASP A N 1
ATOM 717 C CA . ASP A 1 96 ? -2.993 5.520 -2.953 1.00 86.50 96 ASP A CA 1
ATOM 718 C C . ASP A 1 96 ? -2.997 6.981 -3.414 1.00 86.50 96 ASP A C 1
ATOM 720 O O . ASP A 1 96 ? -3.159 7.274 -4.601 1.00 86.50 96 ASP A O 1
ATOM 724 N N . ALA A 1 97 ? -2.786 7.913 -2.482 1.00 84.81 97 ALA A N 1
ATOM 725 C CA . ALA A 1 97 ? -2.734 9.335 -2.787 1.00 84.81 97 ALA A CA 1
ATOM 726 C C . ALA A 1 97 ? -1.495 9.698 -3.623 1.00 84.81 97 ALA A C 1
ATOM 728 O O . ALA A 1 97 ? -1.592 10.531 -4.521 1.00 84.81 97 ALA A O 1
ATOM 729 N N . TRP A 1 98 ? -0.359 9.037 -3.392 1.00 92.06 98 TRP A N 1
ATOM 730 C CA . TRP A 1 98 ? 0.831 9.192 -4.226 1.00 92.06 98 TRP A CA 1
ATOM 731 C C . TRP A 1 98 ? 0.607 8.644 -5.636 1.00 92.06 98 TRP A C 1
ATOM 733 O O . TRP A 1 98 ? 0.841 9.347 -6.619 1.00 92.06 98 TRP A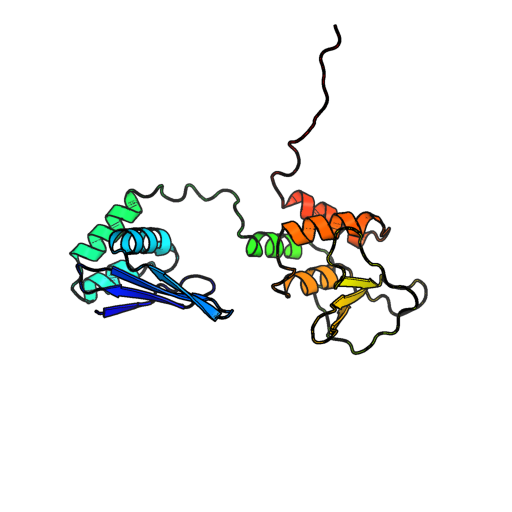 O 1
ATOM 743 N N . LEU A 1 99 ? 0.081 7.422 -5.755 1.00 90.00 99 LEU A N 1
ATOM 744 C CA . LEU A 1 99 ? -0.257 6.824 -7.040 1.00 90.00 99 LEU A CA 1
ATOM 745 C C . LEU A 1 99 ? -1.220 7.725 -7.805 1.00 90.00 99 LEU A C 1
ATOM 747 O O . LEU A 1 99 ? -1.060 7.865 -9.011 1.00 90.00 99 LEU A O 1
ATOM 751 N N . ALA A 1 100 ? -2.192 8.366 -7.147 1.00 87.06 100 ALA A N 1
ATOM 752 C CA . ALA A 1 100 ? -3.115 9.312 -7.776 1.00 87.06 100 ALA A CA 1
ATOM 753 C C . ALA A 1 100 ? -2.414 10.494 -8.478 1.00 87.06 100 ALA A C 1
ATOM 755 O O . ALA A 1 100 ? -2.932 10.954 -9.493 1.00 87.06 100 ALA A O 1
ATOM 756 N N . GLN A 1 101 ? -1.239 10.928 -8.005 1.00 87.19 101 GLN A N 1
ATOM 757 C CA . GLN A 1 101 ? -0.461 12.034 -8.583 1.00 87.19 101 GLN A CA 1
ATOM 758 C C . GLN A 1 101 ? 0.422 11.625 -9.771 1.00 87.19 101 GLN A C 1
ATOM 760 O O . GLN A 1 101 ? 0.855 12.485 -10.539 1.00 87.19 101 GLN A O 1
ATOM 765 N N . LEU A 1 102 ? 0.705 10.329 -9.942 1.00 89.12 102 LEU A N 1
ATOM 766 C CA . LEU A 1 102 ? 1.556 9.864 -11.035 1.00 89.12 102 LEU A CA 1
ATOM 767 C C . LEU A 1 102 ? 0.873 10.070 -12.391 1.00 89.12 102 LEU A C 1
ATOM 769 O O . LEU A 1 102 ? -0.265 9.646 -12.604 1.00 89.12 102 LEU A O 1
ATOM 773 N N . SER A 1 103 ? 1.603 10.695 -13.315 1.00 84.62 103 SER A N 1
ATOM 774 C CA . SER A 1 103 ? 1.226 10.781 -14.727 1.00 84.62 103 SER A CA 1
ATOM 775 C C . SER A 1 103 ? 1.554 9.470 -15.439 1.00 84.62 103 SER A C 1
ATOM 777 O O . SER A 1 103 ? 2.628 8.917 -15.211 1.00 84.62 103 SER A O 1
ATOM 779 N N . GLY A 1 104 ? 0.667 9.018 -16.325 1.00 85.94 104 GLY A N 1
ATOM 780 C CA . GLY A 1 104 ? 0.828 7.766 -17.068 1.00 85.94 104 GLY A CA 1
ATOM 781 C C . GLY A 1 104 ? -0.301 6.772 -16.810 1.00 85.94 104 GLY A C 1
ATOM 782 O O . GLY A 1 104 ? -1.270 7.059 -16.101 1.00 85.94 104 GLY A O 1
ATOM 783 N N . ASP A 1 105 ? -0.167 5.609 -17.424 1.00 83.94 105 ASP A N 1
ATOM 784 C CA . ASP A 1 105 ? -1.025 4.454 -17.279 1.00 83.94 105 ASP A CA 1
ATOM 785 C C . ASP A 1 105 ? -0.551 3.569 -16.115 1.00 83.94 105 ASP A C 1
ATOM 787 O O . ASP A 1 105 ? 0.561 3.047 -16.074 1.00 83.94 105 ASP A O 1
ATOM 791 N N . LYS A 1 106 ? -1.441 3.379 -15.142 1.00 87.12 106 LYS A N 1
ATOM 792 C CA . LYS A 1 106 ? -1.191 2.551 -13.954 1.00 87.12 106 LYS A CA 1
ATOM 793 C C . LYS A 1 106 ? -1.490 1.076 -14.206 1.00 87.12 106 LYS A C 1
ATOM 795 O O . LYS A 1 106 ? -1.346 0.266 -13.289 1.00 87.12 106 LYS A O 1
ATOM 800 N N . THR A 1 107 ? -1.955 0.724 -15.402 1.00 81.69 107 THR A N 1
ATOM 801 C CA . THR A 1 107 ? -2.197 -0.663 -15.770 1.00 81.69 107 THR A CA 1
ATOM 802 C C . THR A 1 107 ? -0.882 -1.421 -15.897 1.00 81.69 107 THR A C 1
ATOM 804 O O . THR A 1 107 ? 0.170 -0.898 -16.270 1.00 81.69 107 THR A O 1
ATOM 807 N N . PHE A 1 108 ? -0.948 -2.690 -15.522 1.00 87.00 108 PHE A N 1
ATOM 808 C CA . PHE A 1 108 ? 0.140 -3.635 -15.666 1.00 87.00 108 PHE A CA 1
ATOM 809 C C . PHE A 1 108 ? -0.453 -4.995 -16.011 1.00 87.00 108 PHE A C 1
ATOM 811 O O . PHE A 1 108 ? -1.551 -5.340 -15.567 1.00 87.00 108 PHE A O 1
ATOM 818 N N . GLU A 1 109 ? 0.283 -5.786 -16.779 1.00 82.81 109 GLU A N 1
ATOM 819 C CA . GLU A 1 109 ? -0.112 -7.144 -17.139 1.00 82.81 109 GLU A CA 1
ATOM 820 C C . GLU A 1 109 ? 0.910 -8.157 -16.634 1.00 82.81 109 GLU A C 1
ATOM 822 O O . GLU A 1 109 ? 2.122 -7.922 -16.665 1.00 82.81 109 GLU A O 1
ATOM 827 N N . ALA A 1 110 ? 0.428 -9.311 -16.171 1.00 82.50 110 ALA A N 1
ATOM 828 C CA . ALA A 1 110 ? 1.301 -10.453 -15.957 1.00 82.50 110 ALA A CA 1
ATOM 829 C C . ALA A 1 110 ? 1.837 -10.895 -17.320 1.00 82.50 110 ALA A C 1
ATOM 831 O O . ALA A 1 110 ? 1.072 -11.257 -18.212 1.00 82.50 110 ALA A O 1
ATOM 832 N N . CYS A 1 111 ? 3.153 -10.882 -17.477 1.00 74.12 111 CYS A N 1
ATOM 833 C CA . CYS A 1 111 ? 3.798 -11.388 -18.674 1.00 74.12 111 CYS A CA 1
ATOM 834 C C . CYS A 1 111 ? 4.489 -12.717 -18.359 1.00 74.12 111 CYS A C 1
ATOM 836 O O . CYS A 1 111 ? 4.791 -13.037 -17.208 1.00 74.12 111 CYS A O 1
ATOM 838 N N . GLY A 1 112 ? 4.705 -13.529 -19.395 1.00 75.75 112 GLY A N 1
ATOM 839 C CA . GLY A 1 112 ? 5.530 -14.726 -19.276 1.00 75.75 112 GLY A CA 1
ATOM 840 C C . GLY A 1 112 ? 6.995 -14.354 -19.032 1.00 75.75 112 GLY A C 1
ATOM 841 O O . GLY A 1 112 ? 7.338 -13.409 -18.329 1.00 75.75 112 GLY A O 1
ATOM 842 N N . THR A 1 113 ? 7.920 -15.055 -19.672 1.00 69.50 113 THR A N 1
ATOM 843 C CA . THR A 1 113 ? 9.334 -14.676 -19.580 1.00 69.50 113 THR A CA 1
ATOM 844 C C . THR A 1 113 ? 9.683 -13.638 -20.642 1.00 69.50 113 THR A C 1
ATOM 846 O O . THR A 1 113 ? 10.041 -13.966 -21.772 1.00 69.50 113 THR A O 1
ATOM 849 N N . ARG A 1 114 ? 9.636 -12.348 -20.289 1.00 67.81 114 ARG A N 1
ATOM 850 C CA . ARG A 1 114 ? 10.235 -11.310 -21.142 1.00 67.81 114 ARG A CA 1
ATOM 851 C C . ARG A 1 114 ? 11.759 -11.383 -21.011 1.00 67.81 114 ARG A C 1
ATOM 853 O O . ARG A 1 114 ? 12.342 -10.968 -20.009 1.00 67.81 114 ARG A O 1
ATOM 860 N N . ARG A 1 115 ? 12.424 -11.949 -22.025 1.00 56.28 115 ARG A N 1
ATOM 861 C CA . ARG A 1 115 ? 13.891 -12.067 -22.073 1.00 56.28 115 ARG A CA 1
ATOM 862 C C . ARG A 1 115 ? 14.510 -10.676 -22.215 1.00 56.28 115 ARG A C 1
ATOM 864 O O . ARG A 1 115 ? 14.428 -10.046 -23.264 1.00 56.28 115 ARG A O 1
ATOM 871 N N . ALA A 1 116 ? 15.111 -10.176 -21.141 1.00 56.62 116 ALA A N 1
ATOM 872 C CA . ALA A 1 116 ? 15.917 -8.962 -21.166 1.00 56.62 116 ALA A CA 1
ATOM 873 C C . ALA A 1 116 ? 17.403 -9.319 -21.209 1.00 56.62 116 ALA A C 1
ATOM 875 O O . ALA A 1 116 ? 17.839 -10.225 -20.503 1.00 56.62 116 ALA A O 1
ATOM 876 N N . LEU A 1 117 ? 18.181 -8.557 -21.980 1.00 59.62 117 LEU A N 1
ATOM 877 C CA . LEU A 1 117 ? 19.645 -8.641 -21.969 1.00 59.62 117 LEU A CA 1
ATOM 878 C C . LEU A 1 117 ? 20.253 -8.032 -20.696 1.00 59.62 117 LEU A C 1
ATOM 880 O O . LEU A 1 117 ? 21.372 -8.373 -20.329 1.00 59.62 117 LEU A O 1
ATOM 884 N N . LYS A 1 118 ? 19.529 -7.127 -20.021 1.00 75.81 118 LYS A N 1
ATOM 885 C CA . LYS A 1 118 ? 20.012 -6.441 -18.822 1.00 75.81 118 LYS A CA 1
ATOM 886 C C . LYS A 1 118 ? 18.876 -6.186 -17.837 1.00 75.81 118 LYS A C 1
ATOM 888 O O . LYS A 1 118 ? 17.896 -5.525 -18.173 1.00 75.81 118 LYS A O 1
ATOM 893 N N . TRP A 1 119 ? 19.045 -6.708 -16.629 1.00 85.56 119 TRP A N 1
ATOM 894 C CA . TRP A 1 119 ? 18.200 -6.443 -15.470 1.00 85.56 119 TRP A CA 1
ATOM 895 C C . TRP A 1 119 ? 18.937 -5.517 -14.511 1.00 85.56 119 TRP A C 1
ATOM 897 O O . TRP A 1 119 ? 20.161 -5.582 -14.394 1.00 85.56 119 TRP A O 1
ATOM 907 N N . HIS A 1 120 ? 18.188 -4.667 -13.824 1.00 84.69 120 HIS A N 1
ATOM 908 C CA . HIS A 1 120 ? 18.700 -3.824 -12.760 1.00 84.69 120 HIS A CA 1
ATOM 909 C C . HIS A 1 120 ? 18.234 -4.374 -11.420 1.00 84.69 120 HIS A C 1
ATOM 911 O O . HIS A 1 120 ? 17.037 -4.519 -11.179 1.00 84.69 120 HIS A O 1
ATOM 917 N N . GLN A 1 121 ? 19.201 -4.655 -10.558 1.00 82.25 121 GLN A N 1
ATOM 918 C CA . GLN A 1 121 ? 18.986 -4.892 -9.140 1.00 82.25 121 GLN A CA 1
ATOM 919 C C . GLN A 1 121 ? 19.440 -3.630 -8.411 1.00 82.25 121 GLN A C 1
ATOM 921 O O . GLN A 1 121 ? 20.555 -3.144 -8.613 1.00 82.25 121 GLN A O 1
ATOM 926 N N . GLY A 1 122 ? 18.535 -3.043 -7.644 1.00 72.38 122 GLY A N 1
ATOM 927 C CA . GLY A 1 122 ? 18.814 -1.899 -6.799 1.00 72.38 122 GLY A CA 1
ATOM 928 C C . GLY A 1 122 ? 19.558 -2.391 -5.573 1.00 72.38 122 GLY A C 1
ATOM 929 O O . GLY A 1 122 ? 19.260 -3.457 -5.049 1.00 72.38 122 GLY A O 1
ATOM 930 N N . LYS A 1 123 ? 20.532 -1.613 -5.105 1.00 73.62 123 LYS A N 1
ATOM 931 C CA . LYS A 1 123 ? 21.303 -1.962 -3.902 1.00 73.62 123 LYS A CA 1
ATOM 932 C C . LYS A 1 123 ? 20.463 -1.934 -2.622 1.00 73.62 123 LYS A C 1
ATOM 934 O O . LYS A 1 123 ? 20.894 -2.449 -1.600 1.00 73.62 123 LYS A O 1
ATOM 939 N N . THR A 1 124 ? 19.312 -1.276 -2.680 1.00 78.31 124 THR A N 1
ATOM 940 C CA . THR A 1 124 ? 18.472 -0.927 -1.534 1.00 78.31 124 THR A CA 1
ATOM 941 C C . THR A 1 124 ? 17.095 -1.573 -1.575 1.00 78.31 124 THR A C 1
ATOM 943 O O . THR A 1 124 ? 16.410 -1.567 -0.560 1.00 78.31 124 THR A O 1
ATOM 946 N N . TRP A 1 125 ? 16.682 -2.157 -2.704 1.00 84.25 125 TRP A N 1
ATOM 947 C CA . TRP A 1 125 ? 15.453 -2.948 -2.770 1.00 84.25 125 TRP A CA 1
ATOM 948 C C . TRP A 1 125 ? 15.771 -4.454 -2.694 1.00 84.25 125 TRP A C 1
ATOM 950 O O . TRP A 1 125 ? 16.907 -4.839 -2.970 1.00 84.25 125 TRP A O 1
ATOM 960 N N . PRO A 1 126 ? 14.809 -5.319 -2.314 1.00 82.44 126 PRO A N 1
ATOM 961 C CA . PRO A 1 126 ? 15.060 -6.746 -2.091 1.00 82.44 126 PRO A CA 1
ATOM 962 C C . PRO A 1 126 ? 15.695 -7.453 -3.299 1.00 82.44 126 PRO A C 1
ATOM 964 O O . PRO A 1 126 ? 15.323 -7.171 -4.435 1.00 82.44 126 PRO A O 1
ATOM 967 N N . GLU A 1 127 ? 16.585 -8.429 -3.074 1.00 81.38 127 GLU A N 1
ATOM 968 C CA . GLU A 1 127 ? 17.226 -9.209 -4.156 1.00 81.38 127 GLU A CA 1
ATOM 969 C C . GLU A 1 127 ? 16.216 -9.957 -5.041 1.00 81.38 127 GLU A C 1
ATOM 971 O O . GLU A 1 127 ? 16.483 -10.248 -6.211 1.00 81.38 127 GLU A O 1
ATOM 976 N N . SER A 1 128 ? 15.026 -10.227 -4.495 1.00 85.12 128 SER A N 1
ATOM 977 C CA . SER A 1 128 ? 13.896 -10.786 -5.228 1.00 85.12 128 SER A CA 1
ATOM 978 C C . SER A 1 128 ? 13.365 -9.863 -6.323 1.00 85.12 128 SER A C 1
ATOM 980 O O . SER A 1 128 ? 12.736 -10.340 -7.266 1.00 85.12 128 SER A O 1
ATOM 982 N N . LEU A 1 129 ? 13.625 -8.560 -6.243 1.00 89.94 129 LEU A N 1
ATOM 983 C CA . LEU A 1 129 ? 13.103 -7.571 -7.169 1.00 89.94 129 LEU A CA 1
ATOM 984 C C . LEU A 1 129 ? 14.156 -7.176 -8.207 1.00 89.94 129 LEU A C 1
ATOM 986 O O . LEU A 1 129 ? 15.261 -6.727 -7.899 1.00 89.94 129 LEU A O 1
ATOM 990 N N . SER A 1 130 ? 13.805 -7.299 -9.481 1.00 90.75 130 SER A N 1
ATOM 991 C CA . SER A 1 130 ? 14.622 -6.794 -10.584 1.00 90.75 130 SER A CA 1
ATOM 992 C C . SER A 1 130 ? 13.768 -5.983 -11.543 1.00 90.75 130 SER A C 1
ATOM 994 O O . SER A 1 130 ? 12.663 -6.386 -11.897 1.00 90.75 130 SER A O 1
ATOM 996 N N . LEU A 1 131 ? 14.301 -4.853 -11.996 1.00 90.75 131 LEU A N 1
ATOM 997 C CA . LEU A 1 131 ? 13.610 -3.951 -12.906 1.00 90.75 131 LEU A CA 1
ATOM 998 C C . LEU A 1 131 ? 14.326 -3.894 -14.250 1.00 90.75 131 LEU A C 1
ATOM 1000 O O . LEU A 1 131 ? 15.555 -3.839 -14.327 1.00 90.75 131 LEU A O 1
ATOM 1004 N N . LYS A 1 132 ? 13.553 -3.882 -15.325 1.00 89.06 132 LYS A N 1
ATOM 1005 C CA . LYS A 1 132 ? 14.030 -3.628 -16.676 1.00 89.06 132 LYS A CA 1
ATOM 1006 C C . LYS A 1 132 ? 13.425 -2.304 -17.153 1.00 89.06 132 LYS A C 1
ATOM 1008 O O . LYS A 1 132 ? 12.205 -2.239 -17.299 1.00 89.06 132 LYS A O 1
ATOM 1013 N N . PRO A 1 133 ? 14.244 -1.271 -17.406 1.00 87.75 133 PRO A N 1
ATOM 1014 C CA . PRO A 1 133 ? 13.756 -0.050 -18.026 1.00 87.75 133 PRO A CA 1
ATOM 1015 C C . PRO A 1 133 ? 13.411 -0.275 -19.508 1.00 87.75 133 PRO A C 1
ATOM 1017 O O . PRO A 1 133 ? 13.957 -1.200 -20.129 1.00 87.75 133 PRO A O 1
ATOM 1020 N N . PRO A 1 134 ? 12.574 0.594 -20.101 1.00 85.62 134 PRO A N 1
ATOM 1021 C CA . PRO A 1 134 ? 12.253 0.543 -21.519 1.00 85.62 134 PRO A CA 1
ATOM 1022 C C . PRO A 1 134 ? 13.524 0.650 -22.371 1.00 85.62 134 PRO A C 1
ATOM 1024 O O . PRO A 1 134 ? 14.454 1.410 -22.076 1.00 85.62 134 PRO A O 1
ATOM 1027 N N . GLY A 1 135 ? 13.581 -0.164 -23.427 1.00 75.44 135 GLY A N 1
ATOM 1028 C CA . GLY A 1 135 ? 14.697 -0.181 -24.368 1.00 75.44 135 GLY A CA 1
ATOM 1029 C C . GLY A 1 135 ? 14.692 1.040 -25.293 1.00 75.44 135 GLY A C 1
ATOM 1030 O O . GLY A 1 135 ? 13.663 1.669 -25.510 1.00 75.44 135 GLY A O 1
ATOM 1031 N N . LYS A 1 136 ? 15.848 1.357 -25.893 1.00 66.38 136 LYS A N 1
ATOM 1032 C CA . LYS A 1 136 ? 15.957 2.447 -26.883 1.00 66.38 136 LYS A CA 1
ATOM 1033 C C . LYS A 1 136 ? 15.331 2.115 -28.248 1.00 66.38 136 LYS A C 1
ATOM 1035 O O . LYS A 1 136 ? 15.110 3.027 -29.031 1.00 66.38 136 LYS A O 1
ATOM 1040 N N . THR A 1 137 ? 15.113 0.834 -28.553 1.00 57.00 137 THR A N 1
ATOM 1041 C CA . THR A 1 137 ? 14.805 0.335 -29.911 1.00 57.00 137 THR A CA 1
ATOM 1042 C C . THR A 1 137 ? 13.703 -0.736 -29.938 1.00 57.00 137 THR A C 1
ATOM 1044 O O . THR A 1 137 ? 13.684 -1.557 -30.847 1.00 57.00 137 THR A O 1
ATOM 1047 N N . GLY A 1 138 ? 12.824 -0.796 -28.935 1.00 54.03 138 GLY A N 1
ATOM 1048 C CA . GLY A 1 138 ? 11.744 -1.792 -28.862 1.00 54.03 138 GLY A CA 1
ATOM 1049 C C . GLY A 1 138 ? 10.497 -1.234 -28.182 1.00 54.03 138 GLY A C 1
ATOM 1050 O O . GLY A 1 138 ? 10.496 -0.061 -27.814 1.00 54.03 138 GLY A O 1
ATOM 1051 N N . GLU A 1 139 ? 9.473 -2.079 -28.007 1.00 57.62 139 GLU A N 1
ATOM 1052 C CA . GLU A 1 139 ? 8.260 -1.753 -27.243 1.00 57.62 139 GLU A CA 1
ATOM 1053 C C . GLU A 1 139 ? 8.660 -1.125 -25.902 1.00 57.62 139 GLU A C 1
ATOM 1055 O O . GLU A 1 139 ? 9.464 -1.685 -25.146 1.00 57.62 139 GLU A O 1
ATOM 1060 N N . HIS A 1 140 ? 8.192 0.104 -25.686 1.00 69.19 140 HIS A N 1
ATOM 1061 C CA . HIS A 1 140 ? 8.632 1.035 -24.648 1.00 69.19 140 HIS A CA 1
ATOM 1062 C C . HIS A 1 140 ? 8.131 0.639 -23.255 1.00 69.19 140 HIS A C 1
ATOM 1064 O O . HIS A 1 140 ? 7.604 1.464 -22.527 1.00 69.19 140 HIS A O 1
ATOM 1070 N N . GLU A 1 141 ? 8.295 -0.621 -22.874 1.00 83.94 141 GLU A N 1
ATOM 1071 C CA . GLU A 1 141 ? 7.663 -1.163 -21.681 1.00 83.94 141 GLU A CA 1
ATOM 1072 C C . GLU A 1 141 ? 8.674 -1.399 -20.566 1.00 83.94 141 GLU A C 1
ATOM 1074 O O . GLU A 1 141 ? 9.771 -1.949 -20.751 1.00 83.94 141 GLU A O 1
ATOM 1079 N N . TRP A 1 142 ? 8.256 -1.008 -19.372 1.00 89.75 142 TRP A N 1
ATOM 1080 C CA . TRP A 1 142 ? 8.884 -1.401 -18.132 1.00 89.75 142 TRP A CA 1
ATOM 1081 C C . TRP A 1 142 ? 8.551 -2.851 -17.824 1.00 89.75 142 TRP A C 1
ATOM 1083 O O . TRP A 1 142 ? 7.425 -3.297 -18.031 1.00 89.75 142 TRP A O 1
ATOM 1093 N N . VAL A 1 143 ? 9.527 -3.593 -17.296 1.00 90.12 143 VAL A N 1
ATOM 1094 C CA . VAL A 1 143 ? 9.283 -4.961 -16.827 1.00 90.12 143 VAL A CA 1
ATOM 1095 C C . VAL A 1 143 ? 9.788 -5.135 -15.407 1.00 90.12 143 VAL A C 1
ATOM 1097 O O . VAL A 1 143 ? 10.969 -4.921 -15.128 1.00 90.12 143 VAL A O 1
ATOM 1100 N N . VAL A 1 144 ? 8.903 -5.578 -14.523 1.00 90.75 144 VAL A N 1
ATOM 1101 C CA . VAL A 1 144 ? 9.211 -5.953 -13.144 1.00 90.75 144 VAL A CA 1
ATOM 1102 C C . VAL A 1 144 ? 9.327 -7.468 -13.066 1.00 90.75 144 VAL A C 1
ATOM 1104 O O . VAL A 1 144 ? 8.439 -8.186 -13.514 1.00 90.75 144 VAL A O 1
ATOM 1107 N N . LYS A 1 145 ? 10.414 -7.964 -12.482 1.00 91.75 145 LYS A N 1
ATOM 1108 C CA . LYS A 1 145 ? 10.583 -9.365 -12.097 1.00 91.75 145 LYS A CA 1
ATOM 1109 C C . LYS A 1 145 ? 10.557 -9.454 -10.577 1.00 91.75 145 LYS A C 1
ATOM 1111 O O . LYS A 1 145 ? 11.375 -8.815 -9.919 1.00 91.75 145 LYS A O 1
ATOM 1116 N N . VAL A 1 146 ? 9.669 -10.294 -10.058 1.00 89.88 146 VAL A N 1
ATOM 1117 C CA . VAL A 1 146 ? 9.541 -10.617 -8.634 1.00 89.88 146 VAL A CA 1
ATOM 1118 C C . VAL A 1 146 ? 9.853 -12.099 -8.450 1.00 89.88 146 VAL A C 1
ATOM 1120 O O . VAL A 1 146 ? 9.083 -12.962 -8.876 1.00 89.88 146 VAL A O 1
ATOM 1123 N N . ALA A 1 147 ? 11.005 -12.404 -7.863 1.00 86.00 147 ALA A N 1
ATOM 1124 C CA . ALA A 1 147 ? 11.423 -13.757 -7.529 1.00 86.00 147 ALA A CA 1
ATOM 1125 C C . ALA A 1 147 ? 10.879 -14.170 -6.152 1.00 86.00 147 ALA A C 1
ATOM 1127 O O . ALA A 1 147 ? 10.972 -13.429 -5.182 1.00 86.00 147 ALA A O 1
ATOM 1128 N N . GLY A 1 148 ? 10.332 -15.375 -6.077 1.00 80.88 148 GLY A N 1
ATOM 1129 C CA . GLY A 1 148 ? 9.847 -16.028 -4.862 1.00 80.88 148 GLY A CA 1
ATOM 1130 C C . GLY A 1 148 ? 9.720 -17.520 -5.158 1.00 80.88 148 GLY A C 1
ATOM 1131 O O . GLY A 1 148 ? 10.425 -18.013 -6.041 1.00 80.88 148 GLY A O 1
ATOM 1132 N N . ASP A 1 149 ? 8.771 -18.213 -4.527 1.00 78.88 149 ASP A N 1
ATOM 1133 C CA . ASP A 1 149 ? 8.488 -19.630 -4.830 1.00 78.88 149 ASP A CA 1
ATOM 1134 C C . ASP A 1 149 ? 8.147 -19.848 -6.311 1.00 78.88 149 ASP A C 1
ATOM 1136 O O . ASP A 1 149 ? 8.514 -20.848 -6.924 1.00 78.88 149 ASP A O 1
ATOM 1140 N N . THR A 1 150 ? 7.470 -18.871 -6.918 1.00 82.00 150 THR A N 1
ATOM 1141 C CA . THR A 1 150 ? 7.281 -18.776 -8.366 1.00 82.00 150 THR A CA 1
ATOM 1142 C C . THR A 1 150 ? 7.716 -17.395 -8.832 1.00 82.00 150 THR A C 1
ATOM 1144 O O . THR A 1 150 ? 7.255 -16.376 -8.316 1.00 82.00 150 THR A O 1
ATOM 1147 N N . THR A 1 151 ? 8.609 -17.348 -9.823 1.00 86.81 151 THR A N 1
ATOM 1148 C CA . THR A 1 151 ? 9.034 -16.073 -10.413 1.00 86.81 151 THR A CA 1
ATOM 1149 C C . THR A 1 151 ? 7.900 -15.487 -11.248 1.00 86.81 151 THR A C 1
ATOM 1151 O O . THR A 1 151 ? 7.419 -16.127 -12.183 1.00 86.81 151 THR A O 1
ATOM 1154 N N . ARG A 1 152 ? 7.506 -14.254 -10.930 1.00 87.38 152 ARG A N 1
ATOM 1155 C CA . ARG A 1 152 ? 6.463 -13.501 -11.632 1.00 87.38 152 ARG A CA 1
ATOM 1156 C C . ARG A 1 152 ? 7.082 -12.355 -12.420 1.00 87.38 152 ARG A C 1
ATOM 1158 O O . ARG A 1 152 ? 8.046 -11.736 -11.963 1.00 87.38 152 ARG A O 1
ATOM 1165 N N . TYR A 1 153 ? 6.511 -12.068 -13.583 1.00 88.25 153 TYR A N 1
ATOM 1166 C CA . TYR A 1 153 ? 6.921 -10.956 -14.428 1.00 88.25 153 TYR A CA 1
ATOM 1167 C C . TYR A 1 153 ? 5.715 -10.081 -14.740 1.00 88.25 153 TYR A C 1
ATOM 1169 O O . TYR A 1 153 ? 4.640 -10.592 -15.045 1.00 88.25 153 TYR A O 1
ATOM 1177 N N . PHE A 1 154 ? 5.909 -8.771 -14.699 1.00 89.25 154 PHE A N 1
ATOM 1178 C CA . PHE A 1 154 ? 4.872 -7.791 -14.993 1.00 89.25 154 PHE A CA 1
ATOM 1179 C C . PHE A 1 154 ? 5.394 -6.786 -16.004 1.00 89.25 154 PHE A C 1
ATOM 1181 O O . PHE A 1 154 ? 6.527 -6.330 -15.860 1.00 89.25 154 PHE A O 1
ATOM 1188 N N . ALA A 1 155 ? 4.593 -6.469 -17.016 1.00 88.12 155 ALA A N 1
ATOM 1189 C CA . ALA A 1 155 ? 4.887 -5.424 -17.986 1.00 88.12 155 ALA A CA 1
ATOM 1190 C C . ALA A 1 155 ? 3.965 -4.223 -17.757 1.00 88.12 155 ALA A C 1
ATOM 1192 O O . ALA A 1 155 ? 2.799 -4.397 -17.405 1.00 88.12 155 ALA A O 1
ATOM 1193 N N . ALA A 1 156 ? 4.505 -3.023 -17.939 1.00 90.06 156 ALA A N 1
ATOM 1194 C CA . ALA A 1 156 ? 3.775 -1.765 -17.863 1.00 90.06 156 ALA A CA 1
ATOM 1195 C C . ALA A 1 156 ? 4.263 -0.816 -18.961 1.00 90.06 156 ALA A C 1
ATOM 1197 O O . ALA A 1 156 ? 5.453 -0.807 -19.291 1.00 90.06 156 ALA A O 1
ATOM 1198 N N . ALA A 1 157 ? 3.358 -0.002 -19.503 1.00 88.00 157 ALA A N 1
ATOM 1199 C CA . ALA A 1 157 ? 3.682 0.975 -20.543 1.00 88.00 157 ALA A CA 1
ATOM 1200 C C . ALA A 1 157 ? 4.594 2.102 -20.028 1.00 88.00 157 ALA A C 1
ATOM 1202 O O . ALA A 1 157 ? 5.391 2.655 -20.780 1.00 88.00 157 ALA A O 1
ATOM 1203 N N . ASP A 1 158 ? 4.512 2.410 -18.736 1.00 90.31 158 ASP A N 1
ATOM 1204 C CA . ASP A 1 158 ? 5.303 3.445 -18.084 1.00 90.31 158 ASP A CA 1
ATOM 1205 C C . ASP A 1 158 ? 5.604 3.090 -16.621 1.00 90.31 158 ASP A C 1
ATOM 1207 O O . ASP A 1 158 ? 5.216 2.044 -16.083 1.00 90.31 158 ASP A O 1
ATOM 1211 N N . PHE A 1 159 ? 6.372 3.962 -15.980 1.00 92.12 159 PHE A N 1
ATOM 1212 C CA . PHE A 1 159 ? 6.821 3.766 -14.615 1.00 92.12 159 PHE A CA 1
ATOM 1213 C C . PHE A 1 159 ? 5.685 3.906 -13.587 1.00 92.12 159 PHE A C 1
ATOM 1215 O O . PHE A 1 159 ? 5.797 3.345 -12.497 1.00 92.12 159 PHE A O 1
ATOM 1222 N N . ALA A 1 160 ? 4.570 4.573 -13.912 1.00 91.50 160 ALA A N 1
ATOM 1223 C CA . ALA A 1 160 ? 3.413 4.614 -13.021 1.00 91.50 160 ALA A CA 1
ATOM 1224 C C . ALA A 1 160 ? 2.782 3.220 -12.881 1.00 91.50 160 ALA A C 1
ATOM 1226 O O . ALA A 1 160 ? 2.446 2.815 -11.765 1.00 91.50 160 ALA A O 1
ATOM 1227 N N . GLY A 1 161 ? 2.717 2.442 -13.966 1.00 90.50 161 GLY A N 1
ATOM 1228 C CA . GLY A 1 161 ? 2.302 1.036 -13.923 1.00 90.50 161 GLY A CA 1
ATOM 1229 C C . GLY A 1 161 ? 3.251 0.140 -13.116 1.00 90.50 161 GLY A C 1
ATOM 1230 O O . GLY A 1 161 ? 2.795 -0.751 -12.398 1.00 90.50 161 GLY A O 1
ATOM 1231 N N . VAL A 1 162 ? 4.564 0.417 -13.117 1.00 92.75 162 VAL A N 1
ATOM 1232 C CA . VAL A 1 162 ? 5.529 -0.257 -12.217 1.00 92.75 162 VAL A CA 1
ATOM 1233 C C . VAL A 1 162 ? 5.194 0.019 -10.753 1.00 92.75 162 VAL A C 1
ATOM 1235 O O . VAL A 1 162 ? 5.115 -0.905 -9.943 1.00 92.75 162 VAL A O 1
ATOM 1238 N N . CYS A 1 163 ? 4.986 1.288 -10.411 1.00 94.44 163 CYS A N 1
ATOM 1239 C CA . CYS A 1 163 ? 4.636 1.716 -9.063 1.00 94.44 163 CYS A CA 1
ATOM 1240 C C . CYS A 1 163 ? 3.311 1.102 -8.589 1.00 94.44 163 CYS A C 1
ATOM 1242 O O . CYS A 1 163 ? 3.239 0.591 -7.470 1.00 94.44 163 CYS A O 1
ATOM 1244 N N . ALA A 1 164 ? 2.293 1.091 -9.452 1.00 91.56 164 ALA A N 1
ATOM 1245 C CA . ALA A 1 164 ? 0.998 0.481 -9.173 1.00 91.56 164 ALA A CA 1
ATOM 1246 C C . ALA A 1 164 ? 1.100 -1.043 -8.992 1.00 91.56 164 ALA A C 1
ATOM 1248 O O . ALA A 1 164 ? 0.515 -1.592 -8.057 1.00 91.56 164 ALA A O 1
ATOM 1249 N N . CYS A 1 165 ? 1.900 -1.725 -9.820 1.00 92.25 165 CYS A N 1
ATOM 1250 C CA . CYS A 1 165 ? 2.177 -3.151 -9.665 1.00 92.25 165 CYS A CA 1
ATOM 1251 C C . CYS A 1 165 ? 2.789 -3.450 -8.292 1.00 92.25 165 CYS A C 1
ATOM 1253 O O . CYS A 1 165 ? 2.278 -4.304 -7.568 1.00 92.25 165 CYS A O 1
ATOM 1255 N N . LEU A 1 166 ? 3.833 -2.721 -7.892 1.00 92.44 166 LEU A N 1
ATOM 1256 C CA . LEU A 1 166 ? 4.479 -2.922 -6.593 1.00 92.44 166 LEU A CA 1
ATOM 1257 C C . LEU A 1 166 ? 3.524 -2.626 -5.432 1.00 92.44 166 LEU A C 1
ATOM 1259 O O . LEU A 1 166 ? 3.448 -3.409 -4.492 1.00 92.44 166 LEU A O 1
ATOM 1263 N N . ALA A 1 167 ? 2.729 -1.563 -5.523 1.00 91.75 167 ALA A N 1
ATOM 1264 C CA . ALA A 1 167 ? 1.726 -1.238 -4.512 1.00 91.75 167 ALA A CA 1
ATOM 1265 C C . ALA A 1 167 ? 0.621 -2.303 -4.379 1.00 91.75 167 ALA A C 1
ATOM 1267 O O . ALA A 1 167 ? 0.076 -2.477 -3.292 1.00 91.75 167 ALA A O 1
ATOM 1268 N N . SER A 1 168 ? 0.305 -3.035 -5.454 1.00 84.88 168 SER A N 1
ATOM 1269 C CA . SER A 1 168 ? -0.681 -4.129 -5.426 1.00 84.88 168 SER A CA 1
ATOM 1270 C C . SER A 1 168 ? -0.186 -5.389 -4.702 1.00 84.88 168 SER A C 1
ATOM 1272 O O . SER A 1 168 ? -0.979 -6.263 -4.350 1.00 84.88 168 SER A O 1
ATOM 1274 N N . LEU A 1 169 ? 1.125 -5.496 -4.470 1.00 84.62 169 LEU A N 1
ATOM 1275 C CA . LEU A 1 169 ? 1.756 -6.629 -3.808 1.00 84.62 169 LEU A CA 1
ATOM 1276 C C . LEU A 1 169 ? 1.991 -6.286 -2.336 1.00 84.62 169 LEU A C 1
ATOM 1278 O O . LEU A 1 169 ? 2.772 -5.392 -2.018 1.00 84.62 169 LEU A O 1
ATOM 1282 N N . SER A 1 170 ? 1.369 -7.038 -1.426 1.00 81.50 170 SER A N 1
ATOM 1283 C CA . SER A 1 170 ? 1.408 -6.755 0.019 1.00 81.50 170 SER A CA 1
ATOM 1284 C C . SER A 1 170 ? 2.820 -6.674 0.614 1.00 81.50 170 SER A C 1
ATOM 1286 O O . SER A 1 170 ? 3.038 -5.992 1.609 1.00 81.50 170 SER A O 1
ATOM 1288 N N . GLU A 1 171 ? 3.786 -7.370 0.012 1.00 83.38 171 GLU A N 1
ATOM 1289 C CA . GLU A 1 171 ? 5.202 -7.367 0.413 1.00 83.38 171 GLU A CA 1
ATOM 1290 C C . GLU A 1 171 ? 5.909 -6.033 0.110 1.00 83.38 171 GLU A C 1
ATOM 1292 O O . GLU A 1 171 ? 6.885 -5.679 0.771 1.00 83.38 171 GLU A O 1
ATOM 1297 N N . TYR A 1 172 ? 5.414 -5.287 -0.878 1.00 87.94 172 TYR A N 1
ATOM 1298 C CA . TYR A 1 172 ? 6.008 -4.043 -1.374 1.00 87.94 172 TYR A CA 1
ATOM 1299 C C . TYR A 1 172 ? 5.113 -2.822 -1.118 1.00 87.94 172 TYR A C 1
ATOM 1301 O O . TYR A 1 172 ? 5.546 -1.685 -1.289 1.00 87.94 172 TYR A O 1
ATOM 1309 N N . SER A 1 173 ? 3.884 -3.020 -0.637 1.00 86.75 173 SER A N 1
ATOM 1310 C CA . SER A 1 173 ? 2.906 -1.966 -0.357 1.00 86.75 173 SER A CA 1
ATOM 1311 C C . SER A 1 173 ? 3.188 -1.221 0.961 1.00 86.75 173 SER A C 1
ATOM 1313 O O . SER A 1 173 ? 2.296 -1.043 1.794 1.00 86.75 173 SER A O 1
ATOM 1315 N N . THR A 1 174 ? 4.440 -0.810 1.194 1.00 87.88 174 THR A N 1
ATOM 1316 C CA . THR A 1 174 ? 4.840 -0.063 2.397 1.00 87.88 174 THR A CA 1
ATOM 1317 C C . THR A 1 174 ? 5.647 1.192 2.045 1.00 87.88 174 THR A C 1
ATOM 1319 O O . THR A 1 174 ? 6.457 1.157 1.120 1.00 87.88 174 THR A O 1
ATOM 1322 N N . PRO A 1 175 ? 5.493 2.298 2.798 1.00 88.62 175 PRO A N 1
ATOM 1323 C CA . PRO A 1 175 ? 6.277 3.510 2.585 1.00 88.62 175 PRO A CA 1
ATOM 1324 C C . PRO A 1 175 ? 7.788 3.270 2.625 1.00 88.62 175 PRO A C 1
ATOM 1326 O O . PRO A 1 175 ? 8.503 3.715 1.735 1.00 88.62 175 PRO A O 1
ATOM 1329 N N . ASN A 1 176 ? 8.258 2.477 3.594 1.00 88.44 176 ASN A N 1
ATOM 1330 C CA . ASN A 1 176 ? 9.677 2.139 3.729 1.00 88.44 176 ASN A CA 1
ATOM 1331 C C . ASN A 1 176 ? 10.222 1.410 2.496 1.00 88.44 176 ASN A C 1
ATOM 1333 O O . ASN A 1 176 ? 11.369 1.631 2.107 1.00 88.44 176 ASN A O 1
ATOM 1337 N N . PHE A 1 177 ? 9.410 0.548 1.874 1.00 90.56 177 PHE A N 1
ATOM 1338 C CA . PHE A 1 177 ? 9.791 -0.071 0.613 1.00 90.56 177 PHE A CA 1
ATOM 1339 C C . PHE A 1 177 ? 9.948 0.985 -0.480 1.00 90.56 177 PHE A C 1
ATOM 1341 O O . PHE A 1 177 ? 10.976 0.987 -1.148 1.00 90.56 177 PHE A O 1
ATOM 1348 N N . PHE A 1 178 ? 8.981 1.892 -0.653 1.00 91.44 178 PHE A N 1
ATOM 1349 C CA . PHE A 1 178 ? 9.057 2.909 -1.704 1.00 91.44 178 PHE A CA 1
ATOM 1350 C C . PHE A 1 178 ? 10.227 3.878 -1.505 1.00 91.44 178 PHE A C 1
ATOM 1352 O O . PHE A 1 178 ? 10.878 4.239 -2.482 1.00 91.44 178 PHE A O 1
ATOM 1359 N N . ASP A 1 179 ? 10.598 4.200 -0.266 1.00 89.62 179 ASP A N 1
ATOM 1360 C CA . ASP A 1 179 ? 11.818 4.965 0.017 1.00 89.62 179 ASP A CA 1
ATOM 1361 C C . ASP A 1 179 ? 13.079 4.258 -0.481 1.00 89.62 179 ASP A C 1
ATOM 1363 O O . ASP A 1 179 ? 13.899 4.835 -1.198 1.00 89.62 179 ASP A O 1
ATOM 1367 N N . ALA A 1 180 ? 13.225 2.986 -0.111 1.00 88.12 180 ALA A N 1
ATOM 1368 C CA . ALA A 1 180 ? 14.374 2.180 -0.484 1.00 88.12 180 ALA A CA 1
ATOM 1369 C C . ALA A 1 180 ? 14.386 1.899 -1.995 1.00 88.12 180 ALA A C 1
ATOM 1371 O O . ALA A 1 180 ? 15.441 1.931 -2.635 1.00 88.12 180 ALA A O 1
ATOM 1372 N N . PHE A 1 181 ? 13.208 1.687 -2.583 1.00 90.94 181 PHE A N 1
ATOM 1373 C CA . PHE A 1 181 ? 13.015 1.506 -4.013 1.00 90.94 181 PHE A CA 1
ATOM 1374 C C . PHE A 1 181 ? 13.486 2.740 -4.785 1.00 90.94 181 PHE A C 1
ATOM 1376 O O . PHE A 1 181 ? 14.285 2.621 -5.716 1.00 90.94 181 PHE A O 1
ATOM 1383 N N . PHE A 1 182 ? 13.067 3.932 -4.357 1.00 90.62 182 PHE A N 1
ATOM 1384 C CA . PHE A 1 182 ? 13.455 5.178 -5.003 1.00 90.62 182 PHE A CA 1
ATOM 1385 C C . PHE A 1 182 ? 14.919 5.550 -4.805 1.00 90.62 182 PHE A C 1
ATOM 1387 O O . PHE A 1 182 ? 15.513 6.133 -5.715 1.00 90.62 182 PHE A O 1
ATOM 1394 N N . ASP A 1 183 ? 15.533 5.176 -3.682 1.00 86.75 183 ASP A N 1
ATOM 1395 C CA . ASP A 1 183 ? 16.979 5.310 -3.512 1.00 86.75 183 ASP A CA 1
ATOM 1396 C C . ASP A 1 183 ? 17.747 4.458 -4.537 1.00 86.75 183 ASP A C 1
ATOM 1398 O O . ASP A 1 183 ? 18.643 4.954 -5.226 1.00 86.75 183 ASP A O 1
ATOM 1402 N N . GLY A 1 184 ? 17.309 3.212 -4.745 1.00 84.88 184 GLY A N 1
ATOM 1403 C CA . GLY A 1 184 ? 17.882 2.302 -5.740 1.00 84.88 184 GLY A CA 1
ATOM 1404 C C . GLY A 1 184 ? 17.615 2.747 -7.180 1.00 84.88 184 GLY A C 1
ATOM 1405 O O . GLY A 1 184 ? 18.458 2.568 -8.064 1.00 84.88 184 GLY A O 1
ATOM 1406 N N . ALA A 1 185 ? 16.470 3.390 -7.414 1.00 86.50 185 ALA A N 1
ATOM 1407 C CA . ALA A 1 185 ? 16.049 3.876 -8.721 1.00 86.50 185 ALA A CA 1
ATOM 1408 C C . ALA A 1 185 ? 16.807 5.135 -9.185 1.00 86.50 185 ALA A C 1
ATOM 1410 O O . ALA A 1 185 ? 16.734 5.475 -10.364 1.00 86.50 185 ALA A O 1
ATOM 1411 N N . LYS A 1 186 ? 17.599 5.800 -8.324 1.00 82.88 186 LYS A N 1
ATOM 1412 C CA . LYS A 1 186 ? 18.399 6.997 -8.683 1.00 82.88 186 LYS A CA 1
ATOM 1413 C C . LYS A 1 186 ? 19.361 6.780 -9.859 1.00 82.88 186 LYS A C 1
ATOM 1415 O O . LYS A 1 186 ? 19.780 7.744 -10.501 1.00 82.88 186 LYS A O 1
ATOM 1420 N N . ALA A 1 187 ? 19.735 5.530 -10.137 1.00 82.56 187 ALA A N 1
ATOM 1421 C CA . ALA A 1 187 ? 20.572 5.173 -11.280 1.00 82.56 187 ALA A CA 1
ATOM 1422 C C . ALA A 1 187 ? 19.848 5.320 -12.634 1.00 82.56 187 ALA A C 1
ATOM 1424 O O . ALA A 1 187 ? 20.504 5.440 -13.673 1.00 82.56 187 ALA A O 1
ATOM 1425 N N . PHE A 1 188 ? 18.515 5.319 -12.638 1.00 85.94 188 PHE A N 1
ATOM 1426 C CA . PHE A 1 188 ? 17.704 5.528 -13.830 1.00 85.94 188 PHE A CA 1
ATOM 1427 C C . PHE A 1 188 ? 17.631 7.018 -14.173 1.00 85.94 188 PHE A C 1
ATOM 1429 O O . PHE A 1 188 ? 17.406 7.870 -13.317 1.00 85.94 188 PHE A O 1
ATOM 1436 N N . ARG A 1 189 ? 17.856 7.345 -15.448 1.00 83.50 189 ARG A N 1
ATOM 1437 C CA . ARG A 1 189 ? 17.858 8.728 -15.966 1.00 83.50 189 ARG A CA 1
ATOM 1438 C C . ARG A 1 189 ? 16.539 9.105 -16.651 1.00 83.50 189 ARG A C 1
ATOM 1440 O O . ARG A 1 189 ? 16.440 10.172 -17.249 1.00 83.50 189 ARG A O 1
ATOM 1447 N N . GLN A 1 190 ? 15.547 8.222 -16.604 1.00 87.62 190 GLN A N 1
ATOM 1448 C CA . GLN A 1 190 ? 14.227 8.409 -17.188 1.00 87.62 190 GLN A CA 1
ATOM 1449 C C . GLN A 1 190 ? 13.447 9.477 -16.406 1.00 87.62 190 GLN A C 1
ATOM 1451 O O . GLN A 1 190 ? 13.410 9.452 -15.176 1.00 87.62 190 GLN A O 1
ATOM 1456 N N . LYS A 1 191 ? 12.807 10.412 -17.122 1.00 87.81 191 LYS A N 1
ATOM 1457 C CA . LYS A 1 191 ? 12.082 11.547 -16.519 1.00 87.81 191 LYS A CA 1
ATOM 1458 C C . LYS A 1 191 ? 10.925 11.102 -15.621 1.00 87.81 191 LYS A C 1
ATOM 1460 O O . LYS A 1 191 ? 10.728 11.677 -14.560 1.00 87.81 191 LYS A O 1
ATOM 1465 N N . GLU A 1 192 ? 10.209 10.060 -16.029 1.00 88.56 192 GLU A N 1
ATOM 1466 C CA . GLU A 1 192 ? 9.104 9.454 -15.273 1.00 88.56 192 GLU A CA 1
ATOM 1467 C C . GLU A 1 192 ? 9.536 8.915 -13.897 1.00 88.56 192 GLU A C 1
ATOM 1469 O O . GLU A 1 192 ? 8.788 9.037 -12.933 1.00 88.56 192 GLU A O 1
ATOM 1474 N N . VAL A 1 193 ? 10.771 8.410 -13.763 1.00 90.50 193 VAL A N 1
ATOM 1475 C CA . VAL A 1 193 ? 11.308 7.926 -12.479 1.00 90.50 193 VAL A CA 1
ATOM 1476 C C . VAL A 1 193 ? 11.571 9.092 -11.532 1.00 90.50 193 VAL A C 1
ATOM 1478 O O . VAL A 1 193 ? 11.250 9.012 -10.348 1.00 90.50 193 VAL A O 1
ATOM 1481 N N . ALA A 1 194 ? 12.146 10.183 -12.051 1.00 89.00 194 ALA A N 1
ATOM 1482 C CA . ALA A 1 194 ? 12.370 11.395 -11.270 1.00 89.00 194 ALA A CA 1
ATOM 1483 C C . ALA A 1 194 ? 11.037 12.002 -10.811 1.00 89.00 194 ALA A C 1
ATOM 1485 O O . ALA A 1 194 ? 10.870 12.245 -9.623 1.00 89.00 194 ALA A O 1
ATOM 1486 N N . ALA A 1 195 ? 10.065 12.132 -11.719 1.00 87.88 195 ALA A N 1
ATOM 1487 C CA . ALA A 1 195 ? 8.736 12.646 -11.394 1.00 87.88 195 ALA A CA 1
ATOM 1488 C C . ALA A 1 195 ? 8.026 11.802 -10.320 1.00 87.88 195 ALA A C 1
ATOM 1490 O O . ALA A 1 195 ? 7.480 12.353 -9.368 1.00 87.88 195 ALA A O 1
ATOM 1491 N N . ALA A 1 196 ? 8.078 10.469 -10.425 1.00 91.25 196 ALA A N 1
ATOM 1492 C CA . ALA A 1 196 ? 7.455 9.585 -9.443 1.00 91.25 196 ALA A CA 1
ATOM 1493 C C . ALA A 1 196 ? 8.106 9.675 -8.053 1.00 91.25 196 ALA A C 1
ATOM 1495 O O . ALA A 1 196 ? 7.402 9.638 -7.042 1.00 91.25 196 ALA A O 1
ATOM 1496 N N . ARG A 1 197 ? 9.435 9.825 -8.003 1.00 91.12 197 ARG A N 1
ATOM 1497 C CA . ARG A 1 197 ? 10.191 10.035 -6.761 1.00 91.12 197 ARG A CA 1
ATOM 1498 C C . ARG A 1 197 ? 9.872 11.382 -6.122 1.00 91.12 197 ARG A C 1
ATOM 1500 O O . ARG A 1 197 ? 9.717 11.461 -4.905 1.00 91.12 197 ARG A O 1
ATOM 1507 N N . ASP A 1 198 ? 9.835 12.438 -6.923 1.00 88.19 198 ASP A N 1
ATOM 1508 C CA . ASP A 1 198 ? 9.605 13.788 -6.421 1.00 88.19 198 ASP A CA 1
ATOM 1509 C C . ASP A 1 198 ? 8.175 13.874 -5.840 1.00 88.19 198 ASP A C 1
ATOM 1511 O O . ASP A 1 198 ? 8.020 14.270 -4.686 1.00 88.19 198 ASP A O 1
ATOM 1515 N N . ALA A 1 199 ? 7.171 13.307 -6.526 1.00 87.44 199 ALA A N 1
ATOM 1516 C CA . ALA A 1 199 ? 5.807 13.149 -6.001 1.00 87.44 199 ALA A CA 1
ATOM 1517 C C . ALA A 1 199 ? 5.741 12.294 -4.714 1.00 87.44 199 ALA A C 1
ATOM 1519 O O . ALA A 1 199 ? 4.987 12.595 -3.790 1.00 87.44 199 ALA A O 1
ATOM 1520 N N . TRP A 1 200 ? 6.550 11.229 -4.615 1.00 89.56 200 TRP A N 1
ATOM 1521 C CA . TRP A 1 200 ? 6.646 10.426 -3.386 1.00 89.56 200 TRP A CA 1
ATOM 1522 C C . TRP A 1 200 ? 7.200 11.240 -2.210 1.00 89.56 200 TRP A C 1
ATOM 1524 O O . TRP A 1 200 ? 6.745 11.105 -1.075 1.00 89.56 200 TRP A O 1
ATOM 1534 N N . THR A 1 201 ? 8.170 12.110 -2.487 1.00 85.56 201 THR A N 1
ATOM 1535 C CA . THR A 1 201 ? 8.805 12.959 -1.474 1.00 85.56 201 THR A CA 1
ATOM 1536 C C . THR A 1 201 ? 7.835 14.026 -0.965 1.00 85.56 201 THR A C 1
ATOM 1538 O O . THR A 1 201 ? 7.762 14.254 0.240 1.00 85.56 201 THR A O 1
ATOM 1541 N N . GLU A 1 202 ? 7.034 14.620 -1.853 1.00 81.56 202 GLU A N 1
ATOM 1542 C CA . GLU A 1 202 ? 6.016 15.618 -1.497 1.00 81.56 202 GLU A CA 1
ATOM 1543 C C . GLU A 1 202 ? 4.936 15.062 -0.557 1.00 81.56 202 GLU A C 1
ATOM 1545 O O . GLU A 1 202 ? 4.476 15.761 0.347 1.00 81.56 202 GLU A O 1
ATOM 1550 N N . ILE A 1 203 ? 4.544 13.794 -0.728 1.00 77.44 203 ILE A N 1
ATOM 1551 C CA . ILE A 1 203 ? 3.489 13.180 0.088 1.00 77.44 203 ILE A CA 1
ATOM 1552 C C . ILE A 1 203 ? 3.979 12.605 1.423 1.00 77.44 203 ILE A C 1
ATOM 1554 O O . ILE A 1 203 ? 3.171 12.170 2.250 1.00 77.44 203 ILE A O 1
ATOM 1558 N N . ARG A 1 204 ? 5.298 12.591 1.649 1.00 72.69 204 ARG A N 1
ATOM 1559 C CA . ARG A 1 204 ? 5.932 12.043 2.849 1.00 72.69 204 ARG A CA 1
ATOM 1560 C C . ARG A 1 204 ? 6.392 13.176 3.783 1.00 72.69 204 ARG A C 1
ATOM 1562 O O . ARG A 1 204 ? 7.571 13.530 3.778 1.00 72.69 204 ARG A O 1
ATOM 1569 N N . PRO A 1 205 ? 5.514 13.739 4.638 1.00 50.84 205 PRO A N 1
ATOM 1570 C CA . PRO A 1 205 ? 5.940 14.725 5.622 1.00 50.84 205 PRO A CA 1
ATOM 1571 C C . PRO A 1 205 ? 6.807 14.032 6.687 1.00 50.84 205 PRO A C 1
ATOM 1573 O O . PRO A 1 205 ? 6.305 13.223 7.465 1.00 50.84 205 PRO A O 1
ATOM 1576 N N . GLY A 1 206 ? 8.113 14.327 6.713 1.00 54.69 206 GLY A N 1
ATOM 1577 C CA . GLY A 1 206 ? 8.991 13.950 7.834 1.00 54.69 206 GLY A CA 1
ATOM 1578 C C . GLY A 1 206 ? 10.366 13.344 7.525 1.00 54.69 206 GLY A C 1
ATOM 1579 O O . GLY A 1 206 ? 10.999 12.859 8.457 1.00 54.69 206 GLY A O 1
ATOM 1580 N N . ALA A 1 207 ? 10.865 13.354 6.283 1.00 45.31 207 ALA A N 1
ATOM 1581 C CA . ALA A 1 207 ? 12.235 12.889 5.995 1.00 45.31 207 ALA A CA 1
ATOM 1582 C C . ALA A 1 207 ? 13.310 14.001 6.015 1.00 45.31 207 ALA A C 1
ATOM 1584 O O . ALA A 1 207 ? 14.500 13.696 5.965 1.00 45.31 207 ALA A O 1
ATOM 1585 N N . GLU A 1 208 ? 12.930 15.278 6.133 1.00 40.78 208 GLU A N 1
ATOM 1586 C CA . GLU A 1 208 ? 13.877 16.387 6.310 1.00 40.78 208 GLU A CA 1
ATOM 1587 C C . GL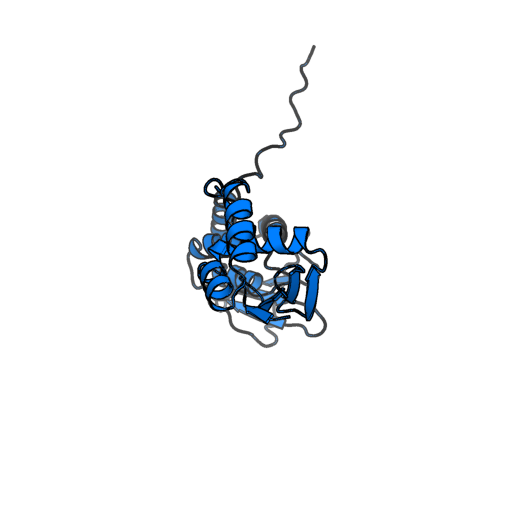U A 1 208 ? 13.959 16.786 7.785 1.00 40.78 208 GLU A C 1
ATOM 1589 O O . GLU A 1 208 ? 13.190 17.599 8.290 1.00 40.78 208 GLU A O 1
ATOM 1594 N N . GLY A 1 209 ? 14.888 16.154 8.502 1.00 41.97 209 GLY A N 1
ATOM 1595 C CA . GLY A 1 209 ? 15.087 16.415 9.926 1.00 41.97 209 GLY A CA 1
ATOM 1596 C C . GLY A 1 209 ? 16.251 15.669 10.571 1.00 41.97 209 GLY A C 1
ATOM 1597 O O . GLY A 1 209 ? 16.218 15.443 11.773 1.00 41.97 209 GLY A O 1
ATOM 1598 N N . GLN A 1 210 ? 17.277 15.271 9.815 1.00 34.69 210 GLN A N 1
ATOM 1599 C CA . GLN A 1 210 ? 18.582 14.928 10.387 1.00 34.69 210 GLN A CA 1
ATOM 1600 C C . GLN A 1 210 ? 19.667 15.564 9.530 1.00 34.69 210 GLN A C 1
ATOM 1602 O O . GLN A 1 210 ? 20.129 15.003 8.543 1.00 34.69 210 GLN A O 1
ATOM 1607 N N . ASN A 1 211 ? 20.045 16.774 9.924 1.00 35.16 211 ASN A N 1
ATOM 1608 C CA . ASN A 1 211 ? 21.243 17.445 9.457 1.00 35.16 211 ASN A CA 1
ATOM 1609 C C . ASN A 1 211 ? 22.282 17.303 10.587 1.00 35.16 211 ASN A C 1
ATOM 1611 O O . ASN A 1 211 ? 22.178 18.026 11.581 1.00 35.16 211 ASN A O 1
ATOM 1615 N N . PRO A 1 212 ? 23.231 16.348 10.541 1.00 42.19 212 PRO A N 1
ATOM 1616 C CA . PRO A 1 212 ? 24.302 16.285 11.519 1.00 42.19 212 PRO A CA 1
ATOM 1617 C C . PRO A 1 212 ? 25.476 17.097 10.972 1.00 42.19 212 PRO A C 1
ATOM 1619 O O . PRO A 1 212 ? 26.215 16.622 10.115 1.00 42.19 212 PRO A O 1
ATOM 1622 N N . GLY A 1 213 ? 25.666 18.329 11.441 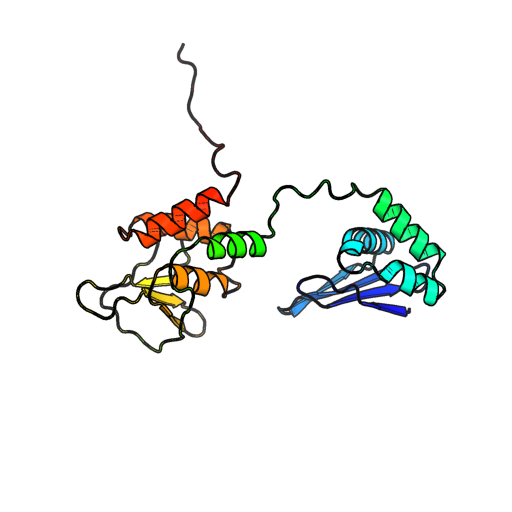1.00 36.28 213 GLY A N 1
ATOM 1623 C CA . GLY A 1 213 ? 26.896 19.045 11.102 1.00 36.28 213 GLY A CA 1
ATOM 1624 C C . GLY A 1 213 ? 26.812 20.556 11.143 1.00 36.28 213 GLY A C 1
ATOM 1625 O O . GLY A 1 213 ? 26.924 21.223 10.123 1.00 36.28 213 GLY A O 1
ATOM 1626 N N . SER A 1 214 ? 26.714 21.119 12.338 1.00 34.69 214 SER A N 1
ATOM 1627 C CA . SER A 1 214 ? 27.349 22.407 12.608 1.00 34.69 214 SER A CA 1
ATOM 1628 C C . SER A 1 214 ? 27.977 22.316 13.988 1.00 34.69 214 SER A C 1
ATOM 1630 O O . SER A 1 214 ? 27.359 22.622 15.002 1.00 34.69 214 SER A O 1
ATOM 1632 N N . SER A 1 215 ? 29.207 21.803 14.016 1.00 34.78 215 SER A N 1
ATOM 1633 C CA . SER A 1 215 ? 30.105 22.010 15.148 1.00 34.78 215 SER A CA 1
ATOM 1634 C C . SER A 1 215 ? 30.417 23.505 15.242 1.00 34.78 215 SER A C 1
ATOM 1636 O O . SER A 1 215 ? 30.800 24.089 14.225 1.00 34.78 215 SER A O 1
ATOM 1638 N N . PRO A 1 216 ? 30.319 24.133 16.422 1.00 46.31 216 PRO A N 1
ATOM 1639 C CA . PRO A 1 216 ? 30.890 25.451 16.615 1.00 46.31 216 PRO A CA 1
ATOM 1640 C C . PRO A 1 216 ? 32.414 25.294 16.673 1.00 46.31 216 PRO A C 1
ATOM 1642 O O . PRO A 1 216 ? 32.964 24.646 17.566 1.00 46.31 216 PRO A O 1
ATOM 1645 N N . GLY A 1 217 ? 33.088 25.837 15.660 1.00 52.31 217 GLY A N 1
ATOM 1646 C CA . GLY A 1 217 ? 34.519 26.105 15.714 1.00 52.31 217 GLY A CA 1
ATOM 1647 C C . GLY A 1 217 ? 34.802 27.152 16.790 1.00 52.31 217 GLY A C 1
ATOM 1648 O O . GLY A 1 217 ? 34.016 28.079 16.972 1.00 52.31 217 GLY A O 1
ATOM 1649 N N . ARG A 1 218 ? 35.889 26.907 17.518 1.00 49.66 218 ARG A N 1
ATOM 1650 C CA . ARG A 1 218 ? 36.442 27.712 18.612 1.00 49.66 218 ARG A CA 1
ATOM 1651 C C . ARG A 1 218 ? 36.707 29.165 18.240 1.00 49.66 218 ARG A C 1
ATOM 1653 O O . ARG A 1 218 ? 37.062 29.401 17.066 1.00 49.66 218 ARG A O 1
#

Foldseek 3Di:
DDWDFLQDPQWTKIWDDPLPFIKIWIAGPVGDIDMDRHRVVRLLVSLVSCVRVVCVLVVCVVVVNNVSSVSSPVSNVVPPVCPVVPDPQPLLSLLVVLLVPAPDDLDKDWDDDPDDPDWADFPQADPQWIKDAADPPDQRWIKIWGDDPDIIIMIDSDVSNVSSVQCVDPVRSGLSNVVSVLNSCPVDPDPSSVSSVVSSVVSDPDPPDDDPDDDDDD

pLDDT: mean 79.63, std 15.5, range [34.69, 94.44]

Radius of gyration: 23.76 Å; chains: 1; bounding box: 69×47×61 Å